Protein AF-Q9SC36-F1 (afdb_monomer)

InterPro domains:
  IPR000169 Cysteine peptidase, cysteine active site [PS00139] (124-135)
  IPR000668 Peptidase C1A, papain C-terminal [PF00112] (102-199)
  IPR000668 Peptidase C1A, papain C-terminal [SM00645] (102-206)
  IPR012599 Peptidase C1A, propeptide [PF08127] (42-84)
  IPR013128 Peptidase C1A [PTHR12411] (61-196)
  IPR038765 Papain-like cysteine peptidase superfamily [SSF54001] (39-203)

Mean predicted aligned error: 11.88 Å

Structure (mmCIF, N/CA/C/O backbone):
data_AF-Q9SC36-F1
#
_entry.id   AF-Q9SC36-F1
#
loop_
_atom_site.group_PDB
_atom_site.id
_atom_site.type_symbol
_atom_site.label_atom_id
_atom_site.label_alt_id
_atom_site.label_comp_id
_atom_site.label_asym_id
_atom_site.label_entity_id
_atom_site.label_seq_id
_atom_site.pdbx_PDB_ins_code
_atom_site.Cartn_x
_atom_site.Cartn_y
_atom_site.Cartn_z
_atom_site.occupancy
_atom_site.B_iso_or_equiv
_atom_site.auth_seq_id
_atom_site.auth_comp_id
_atom_site.auth_asym_id
_atom_site.auth_atom_id
_atom_site.pdbx_PDB_model_num
ATOM 1 N N . PHE A 1 1 ? -23.148 20.214 24.545 1.00 44.47 1 PHE A N 1
ATOM 2 C CA . PHE A 1 1 ? -22.791 21.607 24.899 1.00 44.47 1 PHE A CA 1
ATOM 3 C C . PHE A 1 1 ? -23.332 22.018 26.271 1.00 44.47 1 PHE A C 1
ATOM 5 O O . PHE A 1 1 ? -22.534 22.357 27.129 1.00 44.47 1 PHE A O 1
ATOM 12 N N . PHE A 1 2 ? -24.640 21.903 26.542 1.00 26.11 2 PHE A N 1
ATOM 13 C CA . PHE A 1 2 ? -25.226 22.288 27.843 1.00 26.11 2 PHE A CA 1
ATOM 14 C C . PHE A 1 2 ? -24.792 21.425 29.045 1.00 26.11 2 PHE A C 1
ATOM 16 O O . PHE A 1 2 ? -24.585 21.953 30.131 1.00 26.11 2 PHE A O 1
ATOM 23 N N . VAL A 1 3 ? -24.569 20.121 28.852 1.00 33.81 3 VAL A N 1
ATOM 24 C CA . VAL A 1 3 ? -24.116 19.213 29.930 1.00 33.81 3 VAL A CA 1
ATOM 25 C C . VAL A 1 3 ? -22.672 19.517 30.369 1.00 33.81 3 VAL A C 1
ATOM 27 O O . VAL A 1 3 ? -22.331 19.372 31.536 1.00 33.81 3 VAL A O 1
ATOM 30 N N . PHE A 1 4 ? -21.843 20.033 29.456 1.00 33.91 4 PHE A N 1
ATOM 31 C CA . PHE A 1 4 ? -20.437 20.377 29.703 1.00 33.91 4 PHE A CA 1
ATOM 32 C C . PHE A 1 4 ? -20.283 21.634 30.582 1.00 33.91 4 PHE A C 1
ATOM 34 O O . PHE A 1 4 ? -19.339 21.745 31.358 1.00 33.91 4 PHE A O 1
ATOM 41 N N . LEU A 1 5 ? -21.248 22.558 30.511 1.00 37.59 5 LEU A N 1
ATOM 42 C CA . LEU A 1 5 ? -21.288 23.770 31.338 1.00 37.59 5 LEU A CA 1
ATOM 43 C C . LEU A 1 5 ? -21.660 23.483 32.802 1.00 37.59 5 LEU A C 1
ATOM 45 O O . LEU A 1 5 ? -21.175 24.173 33.696 1.00 37.59 5 LEU A O 1
ATOM 49 N N . PHE A 1 6 ? -22.469 22.450 33.064 1.00 32.28 6 PHE A N 1
ATOM 50 C CA . PHE A 1 6 ? -22.949 22.136 34.416 1.00 32.28 6 PHE A CA 1
ATOM 51 C C . PHE A 1 6 ? -21.865 21.479 35.294 1.00 32.28 6 PHE A C 1
ATOM 53 O O . PHE A 1 6 ? -21.760 21.767 36.484 1.00 32.28 6 PHE A O 1
ATOM 60 N N . PHE A 1 7 ? -20.990 20.656 34.702 1.00 33.50 7 PHE A N 1
ATOM 61 C CA . PHE A 1 7 ? -19.853 20.055 35.415 1.00 33.50 7 PHE A CA 1
ATOM 62 C C . PHE A 1 7 ? -18.735 21.064 35.727 1.00 33.50 7 PHE A C 1
ATOM 64 O O . PHE A 1 7 ? -18.080 20.959 36.767 1.00 33.50 7 PHE A O 1
ATOM 71 N N . LEU A 1 8 ? -18.555 22.091 34.886 1.00 36.56 8 LEU A N 1
ATOM 72 C CA . LEU A 1 8 ? -17.627 23.186 35.183 1.00 36.56 8 LEU A CA 1
ATOM 73 C C . LEU A 1 8 ? -18.111 24.069 36.346 1.00 36.56 8 LEU A C 1
ATOM 75 O O . LEU A 1 8 ? -17.281 24.519 37.134 1.00 36.56 8 LEU A O 1
ATOM 79 N N . SER A 1 9 ? -19.424 24.298 36.500 1.00 37.53 9 SER A N 1
ATOM 80 C CA . SER A 1 9 ? -19.925 25.206 37.547 1.00 37.53 9 SER A CA 1
ATOM 81 C C . SER A 1 9 ? -19.818 24.616 38.957 1.00 37.53 9 SER A C 1
ATOM 83 O O . SER A 1 9 ? -19.460 25.332 39.888 1.00 37.53 9 SER A O 1
ATOM 85 N N . LEU A 1 10 ? -20.059 23.310 39.119 1.00 33.84 10 LEU A N 1
ATOM 86 C CA . LEU A 1 10 ? -19.949 22.615 40.412 1.00 33.84 10 LEU A CA 1
ATOM 87 C C . LEU A 1 10 ? -18.499 22.522 40.917 1.00 33.84 10 LEU A C 1
ATOM 89 O O . LEU A 1 10 ? -18.257 22.576 42.121 1.00 33.84 10 LEU A O 1
ATOM 93 N N . SER A 1 11 ? -17.536 22.460 39.996 1.00 41.34 11 SER A N 1
ATOM 94 C CA . SER A 1 11 ? -16.099 22.433 40.304 1.00 41.34 11 SER A CA 1
ATOM 95 C C . SER A 1 11 ? -15.566 23.808 40.735 1.00 41.34 11 SER A C 1
ATOM 97 O O . SER A 1 11 ? -14.658 23.899 41.559 1.00 41.34 11 SER A O 1
ATOM 99 N N . PHE A 1 12 ? -16.153 24.890 40.207 1.00 39.66 12 PHE A N 1
ATOM 100 C CA . PHE A 1 12 ? -15.770 26.269 40.528 1.00 39.66 12 PHE A CA 1
ATOM 101 C C . PHE A 1 12 ? -16.228 26.699 41.929 1.00 39.66 12 PHE A C 1
ATOM 103 O O . PHE A 1 12 ? -15.477 27.364 42.641 1.00 39.66 12 PHE A O 1
ATOM 110 N N . SER A 1 13 ? -17.422 26.281 42.367 1.00 38.78 13 SER A N 1
ATOM 111 C CA . SER A 1 13 ? -17.965 26.687 43.674 1.00 38.78 13 SER A CA 1
ATOM 112 C C . SER A 1 13 ? -17.170 26.155 44.871 1.00 38.78 13 SER A C 1
ATOM 114 O O . SER A 1 13 ? -17.178 26.787 45.924 1.00 38.78 13 SER A O 1
ATOM 116 N N . PHE A 1 14 ? -16.458 25.035 44.721 1.00 38.75 14 PHE A N 1
ATOM 117 C CA . PHE A 1 14 ? -15.670 24.449 45.810 1.00 38.75 14 PHE A CA 1
ATOM 118 C C . PHE A 1 14 ? -14.292 25.107 45.991 1.00 38.75 14 PHE A C 1
ATOM 120 O O . PHE A 1 14 ? -13.743 25.090 47.090 1.00 38.75 14 PHE A O 1
ATOM 127 N N . PHE A 1 15 ? -13.738 25.720 44.940 1.00 38.28 15 PHE A N 1
ATOM 128 C CA . PHE A 1 15 ? -12.378 26.276 44.960 1.00 38.28 15 PHE A CA 1
ATOM 129 C C . PHE A 1 15 ? -12.312 27.787 45.220 1.00 38.28 15 PHE A C 1
ATOM 131 O O . PHE A 1 15 ? -11.257 28.298 45.592 1.00 38.28 15 PHE A O 1
ATOM 138 N N . SER A 1 16 ? -13.424 28.517 45.087 1.00 41.06 16 SER A N 1
ATOM 139 C CA . SER A 1 16 ? -13.456 29.969 45.328 1.00 41.06 16 SER A CA 1
ATOM 140 C C . SER A 1 16 ? -13.480 30.378 46.808 1.00 41.06 16 SER A C 1
ATOM 142 O O . SER A 1 16 ? -13.426 31.569 47.093 1.00 41.06 16 SER A O 1
ATOM 144 N N . PHE A 1 17 ? -13.540 29.436 47.757 1.00 39.47 17 PHE A N 1
ATOM 145 C CA . PHE A 1 17 ? -13.705 29.768 49.179 1.00 39.47 17 PHE A CA 1
ATOM 146 C C . PHE A 1 17 ? -12.404 30.042 49.956 1.00 39.47 17 PHE A C 1
ATOM 148 O O . PHE A 1 17 ? -12.485 30.417 51.122 1.00 39.47 17 PHE A O 1
ATOM 155 N N . PHE A 1 18 ? -11.216 29.892 49.351 1.00 45.09 18 PHE A N 1
ATOM 156 C CA . PHE A 1 18 ? -9.957 29.912 50.118 1.00 45.09 18 PHE A CA 1
ATOM 157 C C . PHE A 1 18 ? -8.821 30.821 49.623 1.00 45.09 18 PHE A C 1
ATOM 159 O O . PHE A 1 18 ? -7.749 30.774 50.223 1.00 45.09 18 PHE A O 1
ATOM 166 N N . LEU A 1 19 ? -8.990 31.679 48.606 1.00 40.94 19 LEU A N 1
ATOM 167 C CA . LEU A 1 19 ? -7.876 32.528 48.141 1.00 40.94 19 LEU A CA 1
ATOM 168 C C . LEU A 1 19 ? -8.274 33.975 47.777 1.00 40.94 19 LEU A C 1
ATOM 170 O O . LEU A 1 19 ? -9.376 34.202 47.281 1.00 40.94 19 LEU A O 1
ATOM 174 N N . PRO A 1 20 ? -7.378 34.959 48.021 1.00 41.81 20 PRO A N 1
ATOM 175 C CA . PRO A 1 20 ? -7.639 36.386 47.827 1.00 41.81 20 PRO A CA 1
ATOM 176 C C . PRO A 1 20 ? -7.743 36.799 46.339 1.00 41.81 20 PRO A C 1
ATOM 178 O O . PRO A 1 20 ? -7.225 36.102 45.464 1.00 41.81 20 PRO A O 1
ATOM 181 N N . PRO A 1 21 ? -8.362 37.960 46.028 1.00 46.56 21 PRO A N 1
ATOM 182 C CA . PRO A 1 21 ? -8.933 38.265 44.705 1.00 46.56 21 PRO A CA 1
ATOM 183 C C . PRO A 1 21 ? -7.934 38.620 43.589 1.00 46.56 21 PRO A C 1
ATOM 185 O O . PRO A 1 21 ? -8.354 38.930 42.477 1.00 46.56 21 PRO A O 1
ATOM 188 N N . SER A 1 22 ? -6.626 38.632 43.854 1.00 43.91 22 SER A N 1
ATOM 189 C CA . SER A 1 22 ? -5.613 39.152 42.920 1.00 43.91 22 SER A CA 1
ATOM 190 C C . SER A 1 22 ? -4.768 38.082 42.216 1.00 43.91 22 SER A C 1
ATOM 192 O O . SER A 1 22 ? -3.987 38.420 41.330 1.00 43.91 22 SER A O 1
ATOM 194 N N . SER A 1 23 ? -4.931 36.797 42.552 1.00 45.78 23 SER A N 1
ATOM 195 C CA . SER A 1 23 ? -4.144 35.680 41.990 1.00 45.78 23 SER A CA 1
ATOM 196 C C . SER A 1 23 ? -4.968 34.655 41.198 1.00 45.78 23 SER A C 1
ATOM 198 O O . SER A 1 23 ? -4.413 33.741 40.591 1.00 45.78 23 SER A O 1
ATOM 200 N N . SER A 1 24 ? -6.294 34.804 41.152 1.00 49.25 24 SER A N 1
ATOM 201 C CA . SER A 1 24 ? -7.208 33.804 40.579 1.00 49.25 24 SER A CA 1
ATOM 202 C C . SER A 1 24 ? -7.242 33.810 39.042 1.00 49.25 24 SER A C 1
ATOM 204 O O . SER A 1 24 ? -7.479 32.774 38.421 1.00 49.25 24 SER A O 1
ATOM 206 N N . PHE A 1 25 ? -6.983 34.960 38.410 1.00 47.72 25 PHE A N 1
ATOM 207 C CA . PHE A 1 25 ? -7.116 35.124 36.955 1.00 47.72 25 PHE A CA 1
ATOM 208 C C . PHE A 1 25 ? -5.925 34.548 36.170 1.00 47.72 25 PHE A C 1
ATOM 210 O O . PHE A 1 25 ? -6.106 33.944 35.115 1.00 47.72 25 PHE A O 1
ATOM 217 N N . THR A 1 26 ? -4.707 34.672 36.703 1.00 50.84 26 THR A N 1
ATOM 218 C CA . THR A 1 26 ? -3.488 34.122 36.086 1.00 50.84 26 THR A CA 1
ATOM 219 C C . THR A 1 26 ? -3.385 32.610 36.271 1.00 50.84 26 THR A C 1
ATOM 221 O O . THR A 1 26 ? -2.959 31.909 35.356 1.00 50.84 26 THR A O 1
ATOM 224 N N . PHE A 1 27 ? -3.846 32.082 37.409 1.00 49.06 27 PHE A N 1
ATOM 225 C CA . PHE A 1 27 ? -3.807 30.646 37.694 1.00 49.06 27 PHE A CA 1
ATOM 226 C C . PHE A 1 27 ? -4.823 29.849 36.860 1.00 49.06 27 PHE A C 1
ATOM 228 O O . PHE A 1 27 ? -4.510 28.765 36.370 1.00 49.06 27 PHE A O 1
ATOM 235 N N . SER A 1 28 ? -6.020 30.407 36.634 1.00 51.75 28 SER A N 1
ATOM 236 C CA . SER A 1 28 ? -7.063 29.762 35.825 1.00 51.75 28 SER A CA 1
ATOM 237 C C . SER A 1 28 ? -6.684 29.687 34.339 1.00 51.75 28 SER A C 1
ATOM 239 O O . SER A 1 28 ? -6.867 28.646 33.709 1.00 51.75 28 SER A O 1
ATOM 241 N N . LEU A 1 29 ? -6.058 30.738 33.792 1.00 49.75 29 LEU A N 1
ATOM 242 C CA . LEU A 1 29 ? -5.568 30.735 32.411 1.00 49.75 29 LEU A CA 1
ATOM 243 C C . LEU A 1 29 ? -4.383 29.768 32.224 1.00 49.75 29 LEU A C 1
ATOM 245 O O . LEU A 1 29 ? -4.318 29.075 31.213 1.00 49.75 29 LEU A O 1
ATOM 249 N N . PHE A 1 30 ? -3.493 29.657 33.217 1.00 51.12 30 PHE A N 1
ATOM 250 C CA . PHE A 1 30 ? -2.365 28.718 33.197 1.00 51.12 30 PHE A CA 1
ATOM 251 C C . PHE A 1 30 ? -2.829 27.250 33.249 1.00 51.12 30 PHE A C 1
ATOM 253 O O . PHE A 1 30 ? -2.317 26.419 32.502 1.00 51.12 30 PHE A O 1
ATOM 260 N N . PHE A 1 31 ? -3.859 26.930 34.043 1.00 48.00 31 PHE A N 1
ATOM 261 C CA . PHE A 1 31 ? -4.447 25.583 34.095 1.00 48.00 31 PHE A CA 1
ATOM 262 C C . PHE A 1 31 ? -5.224 25.211 32.819 1.00 48.00 31 PHE A C 1
ATOM 264 O O . PHE A 1 31 ? -5.145 24.072 32.360 1.00 48.00 31 PHE A O 1
ATOM 271 N N . LEU A 1 32 ? -5.927 26.167 32.201 1.00 47.59 32 LEU A N 1
ATOM 272 C CA . LEU A 1 32 ? -6.602 25.962 30.910 1.00 47.59 32 LEU A CA 1
ATOM 273 C C . LEU A 1 32 ? -5.601 25.801 29.747 1.00 47.59 32 LEU A C 1
ATOM 275 O O .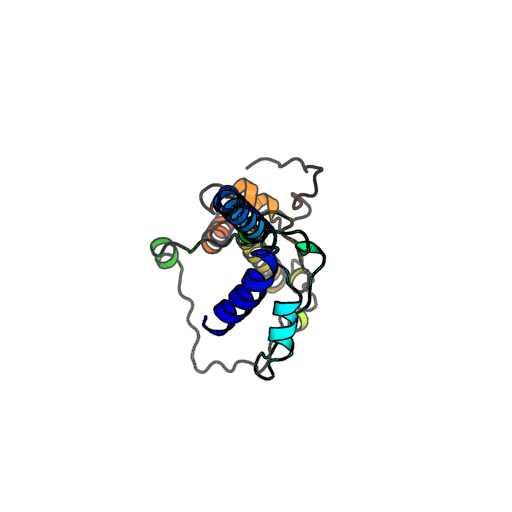 LEU A 1 32 ? -5.835 25.008 28.830 1.00 47.59 32 LEU A O 1
ATOM 279 N N . LEU A 1 33 ? -4.456 26.489 29.802 1.00 47.78 33 LEU A N 1
ATOM 280 C CA . LEU A 1 33 ? -3.349 26.332 28.847 1.00 47.78 33 LEU A CA 1
ATOM 281 C C . LEU A 1 33 ? -2.594 25.002 29.030 1.00 47.78 33 LEU A C 1
ATOM 283 O O . LEU A 1 33 ? -2.207 24.377 28.046 1.00 47.78 33 LEU A O 1
ATOM 287 N N . LEU A 1 34 ? -2.440 24.513 30.265 1.00 45.59 34 LEU A N 1
ATOM 288 C CA . LEU A 1 34 ? -1.857 23.193 30.545 1.00 45.59 34 LEU A CA 1
ATOM 289 C C . LEU A 1 34 ? -2.789 22.042 30.140 1.00 45.59 34 LEU A C 1
ATOM 291 O O . LEU A 1 34 ? -2.329 21.040 29.597 1.00 45.59 34 LEU A O 1
ATOM 295 N N . SER A 1 35 ? -4.101 22.198 30.335 1.00 49.47 35 SER A N 1
ATOM 296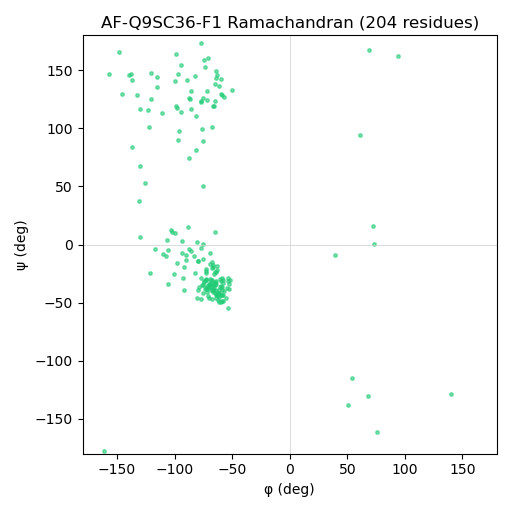 C CA . SER A 1 35 ? -5.087 21.168 29.983 1.00 49.47 35 SER A CA 1
ATOM 297 C C . SER A 1 35 ? -5.317 21.018 28.474 1.00 49.47 35 SER A C 1
ATOM 299 O O . SER A 1 35 ? -5.804 19.975 28.041 1.00 49.47 35 SER A O 1
ATOM 301 N N . SER A 1 36 ? -4.990 22.029 27.666 1.00 49.19 36 SER A N 1
ATOM 302 C CA . SER A 1 36 ? -5.161 21.998 26.204 1.00 49.19 36 SER A CA 1
ATOM 303 C C . SER A 1 36 ? -3.942 21.452 25.447 1.00 49.19 36 SER A C 1
ATOM 305 O O . SER A 1 36 ? -4.043 21.174 24.253 1.00 49.19 36 SER A O 1
ATOM 307 N N . CYS A 1 37 ? -2.809 21.236 26.126 1.00 50.34 37 CYS A N 1
ATOM 308 C CA . CYS A 1 37 ? -1.553 20.802 25.504 1.00 50.34 37 CYS A CA 1
ATOM 309 C C . CYS A 1 37 ? -1.378 19.266 25.438 1.00 50.34 37 CYS A C 1
ATOM 311 O O . CYS A 1 37 ? -0.540 18.764 24.693 1.00 50.34 37 CYS A O 1
ATOM 313 N N . LEU A 1 38 ? -2.192 18.493 26.166 1.00 54.28 38 LEU A N 1
ATOM 314 C CA . LEU A 1 38 ? -2.067 17.031 26.270 1.00 54.28 38 LEU A CA 1
ATOM 315 C C . LEU A 1 38 ? -3.371 16.313 25.903 1.00 54.28 38 LEU A C 1
ATOM 317 O O . LEU A 1 38 ? -3.883 15.487 26.659 1.00 54.28 38 LEU A O 1
ATOM 321 N N . LEU A 1 39 ? -3.926 16.615 24.726 1.00 60.97 39 LEU A N 1
ATOM 322 C CA . LEU A 1 39 ? -4.996 15.785 24.173 1.00 60.97 39 LEU A CA 1
ATOM 323 C C . LEU A 1 39 ? -4.380 14.486 23.624 1.00 60.97 39 LEU A C 1
ATOM 325 O O . LEU A 1 39 ? -3.950 14.406 22.467 1.00 60.97 39 LEU A O 1
ATOM 329 N N . PHE A 1 40 ? -4.274 13.482 24.493 1.00 67.56 40 PHE A N 1
ATOM 330 C CA . PHE A 1 40 ? -3.927 12.121 24.095 1.00 67.56 40 PHE A CA 1
ATOM 331 C C . PHE A 1 40 ? -5.000 11.577 23.146 1.00 67.56 40 PHE A C 1
ATOM 333 O O . PHE A 1 40 ? -6.194 11.781 23.365 1.00 67.56 40 PHE A O 1
ATOM 340 N N . LEU A 1 41 ? -4.562 10.921 22.068 1.00 70.25 41 LEU A N 1
ATOM 341 C CA . LEU A 1 41 ? -5.444 10.408 21.016 1.00 70.25 41 LEU A CA 1
ATOM 342 C C . LEU A 1 41 ? -6.394 9.326 21.546 1.00 70.25 41 LEU A C 1
ATOM 344 O O . LEU A 1 41 ? -7.570 9.292 21.192 1.00 70.25 41 LEU A O 1
ATOM 348 N N . LEU A 1 42 ? -5.861 8.418 22.361 1.00 75.38 42 LEU A N 1
ATOM 349 C CA . LEU A 1 42 ? -6.593 7.264 22.852 1.00 75.38 42 LEU A CA 1
ATOM 350 C C . LEU A 1 42 ? -7.196 7.571 24.215 1.00 75.38 42 LEU A C 1
ATOM 352 O O . LEU A 1 42 ? -6.488 7.742 25.204 1.00 75.38 42 LEU A O 1
ATOM 356 N N . GLN A 1 43 ? -8.523 7.614 24.249 1.00 80.50 43 GLN A N 1
ATOM 357 C CA . GLN A 1 43 ? -9.299 7.744 25.471 1.00 80.50 43 GLN A CA 1
ATOM 358 C C . GLN A 1 43 ? -10.215 6.530 25.593 1.00 80.50 43 GLN A C 1
ATOM 360 O O . GLN A 1 43 ? -11.013 6.260 24.694 1.00 80.50 43 GLN A O 1
ATOM 365 N N . GLU A 1 44 ? -10.135 5.824 26.722 1.00 86.31 44 GLU A N 1
ATOM 366 C CA . GLU A 1 44 ? -11.009 4.679 27.033 1.00 86.31 44 GLU A CA 1
ATOM 367 C C . GLU A 1 44 ? -12.496 5.042 26.922 1.00 86.31 44 GLU A C 1
ATOM 369 O O . GLU A 1 44 ? -13.321 4.224 26.520 1.00 86.31 44 GLU A O 1
ATOM 374 N N . SER A 1 45 ? -12.839 6.303 27.207 1.00 90.38 45 SER A N 1
ATOM 375 C CA . SER A 1 45 ? -14.195 6.828 27.050 1.00 90.38 45 SER A CA 1
ATOM 376 C C . SER A 1 45 ? -14.713 6.720 25.615 1.00 90.38 45 SER A C 1
ATOM 378 O O . SER A 1 45 ? -15.872 6.370 25.431 1.00 90.38 45 SER A O 1
ATOM 380 N N . ILE A 1 46 ? -13.864 6.963 24.609 1.00 90.06 46 ILE A N 1
ATOM 381 C CA . ILE A 1 46 ? -14.250 6.885 23.193 1.00 90.06 46 ILE A CA 1
ATOM 382 C C . ILE A 1 46 ? -14.503 5.427 22.802 1.00 90.06 46 ILE A C 1
ATOM 384 O O . ILE A 1 46 ? -15.514 5.119 22.175 1.00 90.06 46 ILE A O 1
ATOM 388 N N . ALA A 1 47 ? -13.609 4.511 23.191 1.00 92.62 47 ALA A N 1
ATOM 389 C CA . ALA A 1 47 ? -13.780 3.091 22.891 1.00 92.62 47 ALA A CA 1
ATOM 390 C C . ALA A 1 47 ? -15.049 2.529 23.549 1.00 92.62 47 ALA A C 1
ATOM 392 O O . ALA A 1 47 ? -15.804 1.789 22.918 1.00 92.62 47 ALA A O 1
ATOM 393 N N . LYS A 1 48 ? -15.313 2.926 24.799 1.00 95.00 48 LYS A N 1
ATOM 394 C CA . LYS A 1 48 ? -16.534 2.570 25.522 1.00 95.00 48 LYS A CA 1
ATOM 395 C C . LYS A 1 48 ? -17.789 3.099 24.822 1.00 95.00 48 LYS A C 1
ATOM 397 O O . LYS A 1 48 ? -18.694 2.312 24.573 1.00 95.00 48 LYS A O 1
ATOM 402 N N . GLU A 1 49 ? -17.818 4.380 24.457 1.00 95.12 49 GLU A N 1
ATOM 403 C CA . GLU A 1 49 ? -18.962 5.002 23.773 1.00 95.12 49 GLU A CA 1
ATOM 404 C C . GLU A 1 49 ? -19.301 4.293 22.454 1.00 95.12 49 GLU A C 1
ATOM 406 O O . GLU A 1 49 ? -20.466 4.000 22.186 1.00 95.12 49 GLU A O 1
ATOM 411 N N . VAL A 1 50 ? -18.287 3.946 21.653 1.00 95.12 50 VAL A N 1
ATOM 412 C CA . VAL A 1 50 ? -18.486 3.164 20.424 1.00 95.12 50 VAL A CA 1
ATOM 413 C C . VAL A 1 50 ? -19.061 1.782 20.736 1.00 95.12 50 VAL A C 1
ATOM 415 O O . VAL A 1 50 ? -20.016 1.355 20.092 1.00 95.12 50 VAL A O 1
ATOM 418 N N . ASN A 1 51 ? -18.491 1.078 21.715 1.00 96.12 51 ASN A N 1
ATOM 419 C CA . ASN A 1 51 ? -18.862 -0.304 22.020 1.00 96.12 51 ASN A CA 1
ATOM 420 C C . ASN A 1 51 ? -20.237 -0.436 22.695 1.00 96.12 51 ASN A C 1
ATOM 422 O O . ASN A 1 51 ? -20.864 -1.489 22.591 1.00 96.12 51 ASN A O 1
ATOM 426 N N . GLU A 1 52 ? -20.712 0.609 23.376 1.00 97.31 52 GLU A N 1
ATOM 427 C CA . GLU A 1 52 ? -22.056 0.670 23.964 1.00 97.31 52 GLU A CA 1
ATOM 428 C C . GLU A 1 52 ? -23.141 1.009 22.929 1.00 97.31 52 GLU A C 1
ATOM 430 O O . GLU A 1 52 ? -24.325 0.802 23.195 1.00 97.31 52 GLU A O 1
ATOM 435 N N . ASN A 1 53 ? -22.766 1.490 21.738 1.00 96.81 53 ASN A N 1
ATOM 436 C CA . ASN A 1 53 ? -23.707 1.804 20.671 1.00 96.81 53 ASN A CA 1
ATOM 437 C C . ASN A 1 53 ? -24.107 0.535 19.880 1.00 96.81 53 ASN A C 1
ATOM 439 O O . ASN A 1 53 ? -23.308 0.026 19.087 1.00 96.81 53 ASN A O 1
ATOM 443 N N . PRO A 1 54 ? -25.365 0.053 19.986 1.00 94.38 54 PRO A N 1
ATOM 444 C CA . PRO A 1 54 ? -25.815 -1.150 19.280 1.00 94.38 54 PRO A CA 1
ATOM 445 C C . PRO A 1 54 ? -25.854 -0.983 17.751 1.00 94.38 54 PRO A C 1
ATOM 447 O O . PRO A 1 54 ? -25.893 -1.974 17.027 1.00 94.38 54 PRO A O 1
ATOM 450 N N . GLY A 1 55 ? -25.839 0.257 17.252 1.00 96.44 55 GLY A N 1
ATOM 451 C CA . GLY A 1 55 ? -25.808 0.586 15.828 1.00 96.44 55 GLY A CA 1
ATOM 452 C C . GLY A 1 55 ? -24.408 0.804 15.252 1.00 96.44 55 GLY A C 1
ATOM 453 O O . GLY A 1 55 ? -24.308 1.157 14.081 1.00 96.44 55 GLY A O 1
ATOM 454 N N . ALA A 1 56 ? -23.331 0.632 16.031 1.00 94.69 56 ALA A N 1
ATOM 455 C CA . ALA A 1 56 ? -21.975 0.921 15.556 1.00 94.69 56 ALA A CA 1
ATOM 456 C C . ALA A 1 56 ? -21.543 0.011 14.394 1.00 94.69 56 ALA A C 1
ATOM 458 O O . ALA A 1 56 ? -20.899 0.477 13.460 1.00 94.69 56 ALA A O 1
ATOM 459 N N . GLY A 1 57 ? -21.893 -1.281 14.432 1.00 95.81 57 GLY A N 1
ATOM 460 C CA . GLY A 1 57 ? -21.500 -2.260 13.406 1.00 95.81 57 GLY A CA 1
ATOM 461 C C . GLY A 1 57 ? -20.021 -2.679 13.440 1.00 95.81 57 GLY A C 1
ATOM 462 O O . GLY A 1 57 ? -19.603 -3.509 12.639 1.00 95.81 57 GLY A O 1
ATOM 463 N N . TRP A 1 58 ? -19.232 -2.148 14.376 1.00 95.75 58 TRP A N 1
ATOM 464 C CA . TRP A 1 58 ? -17.834 -2.501 14.639 1.00 95.75 58 TRP A CA 1
ATOM 465 C C . TRP A 1 58 ? -17.529 -2.333 16.134 1.00 95.75 58 TRP A C 1
ATOM 467 O O . TRP A 1 58 ? -18.317 -1.737 16.868 1.00 95.75 58 TRP A O 1
ATOM 477 N N . LYS A 1 59 ? -16.396 -2.881 16.593 1.00 95.50 59 LYS A N 1
ATOM 478 C CA . LYS A 1 59 ? -15.916 -2.732 17.976 1.00 95.50 59 LYS A CA 1
ATOM 479 C C . LYS A 1 59 ? -14.599 -1.969 18.004 1.00 95.50 59 LYS A C 1
ATOM 481 O O . LYS A 1 59 ? -13.700 -2.263 17.219 1.00 95.50 59 LYS A O 1
ATOM 486 N N . ALA A 1 60 ? -14.483 -1.024 18.927 1.00 93.69 60 ALA A N 1
ATOM 487 C CA . ALA A 1 60 ? -13.256 -0.288 19.189 1.00 93.69 60 ALA A CA 1
ATOM 488 C C . ALA A 1 60 ? -12.399 -1.017 20.233 1.00 93.69 60 ALA A C 1
ATOM 490 O O . ALA A 1 60 ? -12.916 -1.533 21.226 1.00 93.69 60 ALA A O 1
ATOM 491 N N . ALA A 1 61 ? -11.083 -1.003 20.038 1.00 91.88 61 ALA A N 1
ATOM 492 C CA . ALA A 1 61 ? -10.107 -1.461 21.019 1.00 91.88 61 ALA A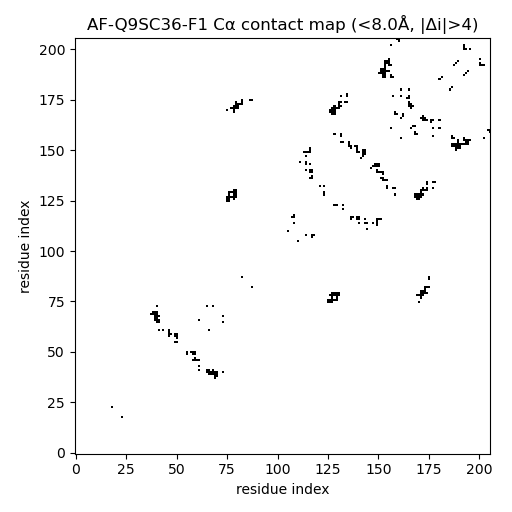 CA 1
ATOM 493 C C . ALA A 1 61 ? -8.923 -0.491 21.068 1.00 91.88 61 ALA A C 1
ATOM 495 O O . ALA A 1 61 ? -8.544 0.098 20.053 1.00 91.88 61 ALA A O 1
ATOM 496 N N . ILE A 1 62 ? -8.333 -0.338 22.252 1.00 89.25 62 ILE A N 1
ATOM 497 C CA . ILE A 1 62 ? -7.114 0.446 22.432 1.00 89.25 62 ILE A CA 1
ATOM 498 C C . ILE A 1 62 ? -5.919 -0.350 21.913 1.00 89.25 62 ILE A C 1
ATOM 500 O O . ILE A 1 62 ? -5.677 -1.476 22.341 1.00 89.25 62 ILE A O 1
ATOM 504 N N . ASN A 1 63 ? -5.150 0.256 21.007 1.00 88.88 63 ASN A N 1
ATOM 505 C CA . ASN A 1 63 ? -3.889 -0.304 20.537 1.00 88.88 63 ASN A CA 1
ATOM 506 C C . ASN A 1 63 ? -2.714 0.344 21.301 1.00 88.88 63 ASN A C 1
ATOM 508 O O . ASN A 1 63 ? -2.506 1.554 21.146 1.00 88.88 63 ASN A O 1
ATOM 512 N N . PRO A 1 64 ? -1.919 -0.435 22.069 1.00 88.94 64 PRO A N 1
ATOM 513 C CA . PRO A 1 64 ? -0.793 0.071 22.858 1.00 88.94 64 PRO A CA 1
ATOM 514 C C . PRO A 1 64 ? 0.222 0.904 22.068 1.00 88.94 64 PRO A C 1
ATOM 516 O O . PRO A 1 64 ? 0.828 1.823 22.619 1.00 88.94 64 PRO A O 1
ATOM 519 N N . ARG A 1 65 ? 0.373 0.637 20.761 1.00 85.12 65 ARG A N 1
ATOM 520 C CA . ARG A 1 65 ? 1.260 1.391 19.862 1.00 85.12 65 ARG A CA 1
ATOM 521 C C . ARG A 1 65 ? 1.011 2.900 19.918 1.00 85.12 65 ARG A C 1
ATOM 523 O O . ARG A 1 65 ? 1.945 3.683 19.779 1.00 85.12 65 ARG A O 1
ATOM 530 N N . PHE A 1 66 ? -0.240 3.314 20.118 1.00 86.56 66 PHE A N 1
ATOM 531 C CA . PHE A 1 66 ? -0.630 4.722 20.069 1.00 86.56 66 PHE A CA 1
ATOM 532 C C . PHE A 1 66 ? -0.919 5.326 21.449 1.00 86.56 66 PHE A C 1
ATOM 534 O O . PHE A 1 66 ? -1.319 6.487 21.513 1.00 86.56 66 PHE A O 1
ATOM 541 N N . SER A 1 67 ? -0.730 4.589 22.554 1.00 83.31 67 SER A N 1
ATOM 542 C CA . SER A 1 67 ? -1.164 5.022 23.898 1.00 83.31 67 SER A CA 1
ATOM 543 C C . SER A 1 67 ? -0.569 6.361 24.335 1.00 83.31 67 SER A C 1
ATOM 545 O O . SER A 1 67 ? -1.247 7.152 24.981 1.00 83.31 67 SER A O 1
ATOM 547 N N . ASN A 1 68 ? 0.664 6.652 23.915 1.00 82.38 68 ASN A N 1
ATOM 548 C CA . ASN A 1 68 ? 1.368 7.896 24.240 1.00 82.38 68 ASN A CA 1
ATOM 549 C C . ASN A 1 68 ? 1.391 8.897 23.074 1.00 82.38 68 ASN A C 1
ATOM 551 O O . ASN A 1 68 ? 2.158 9.857 23.097 1.00 82.38 68 ASN A O 1
ATOM 555 N N . SER A 1 69 ? 0.589 8.662 22.031 1.00 83.56 69 SER A N 1
ATOM 556 C CA . SER A 1 69 ? 0.542 9.534 20.859 1.00 83.56 69 SER A CA 1
ATOM 557 C C . SER A 1 69 ? -0.428 10.693 21.069 1.00 83.56 69 SER A C 1
ATOM 559 O O . SER A 1 69 ? -1.588 10.515 21.449 1.00 83.56 69 SER A O 1
ATOM 561 N N . THR A 1 70 ? 0.026 11.900 20.752 1.00 88.94 70 THR A N 1
ATOM 562 C CA . THR A 1 70 ? -0.850 13.064 20.609 1.00 88.94 70 THR A CA 1
ATOM 563 C C . THR A 1 70 ? -1.631 12.982 19.300 1.00 88.94 70 THR A C 1
ATOM 565 O O . THR A 1 70 ? -1.203 12.346 18.331 1.00 88.94 70 THR A O 1
ATOM 568 N N . VAL A 1 71 ? -2.749 13.707 19.221 1.00 87.62 71 VAL A N 1
ATOM 569 C CA . VAL A 1 71 ? -3.494 13.871 17.959 1.00 87.62 71 VAL A CA 1
ATOM 570 C C . VAL A 1 71 ? -2.584 14.373 16.827 1.00 87.62 71 VAL A C 1
ATOM 572 O O . VAL A 1 71 ? -2.707 13.928 15.689 1.00 87.62 71 VAL A O 1
ATOM 575 N N . GLY A 1 72 ? -1.641 15.272 17.126 1.00 88.00 72 GLY A N 1
ATOM 576 C CA . GLY A 1 72 ? -0.689 15.794 16.142 1.00 88.00 72 GLY A CA 1
ATOM 577 C C . GLY A 1 72 ? 0.297 14.741 15.629 1.00 88.00 72 GLY A C 1
ATOM 578 O O . GLY A 1 72 ? 0.566 14.695 14.432 1.00 88.00 72 GLY A O 1
ATOM 579 N N . GLN A 1 73 ? 0.806 13.870 16.508 1.00 87.56 73 GLN A N 1
ATOM 580 C CA . GLN A 1 73 ? 1.657 12.740 16.112 1.00 87.56 73 GLN A CA 1
ATOM 581 C C . GLN A 1 73 ? 0.895 11.754 15.226 1.00 87.56 73 GLN A C 1
ATOM 583 O O . GLN A 1 73 ? 1.415 11.339 14.196 1.00 87.56 73 GLN A O 1
ATOM 588 N N . PHE A 1 74 ? -0.356 11.449 15.576 1.00 88.69 74 PHE A N 1
ATOM 589 C CA . PHE A 1 74 ? -1.196 10.558 14.781 1.00 88.69 74 PHE A CA 1
ATOM 590 C C . PHE A 1 74 ? -1.523 11.137 13.402 1.00 88.69 74 PHE A C 1
ATOM 592 O O . PHE A 1 74 ? -1.438 10.435 12.400 1.00 88.69 74 PHE A O 1
ATOM 599 N N . LYS A 1 75 ? -1.825 12.441 13.319 1.00 91.38 75 LYS A N 1
ATOM 600 C CA . LYS A 1 75 ? -2.086 13.121 12.039 1.00 91.38 75 LYS A CA 1
ATOM 601 C C . LYS A 1 75 ? -0.922 13.012 11.054 1.00 91.38 75 LYS A C 1
ATOM 603 O O . LYS A 1 75 ? -1.179 12.961 9.858 1.00 91.38 75 LYS A O 1
ATOM 608 N N . ARG A 1 76 ? 0.329 12.928 11.523 1.00 90.00 76 ARG A N 1
ATOM 609 C CA . ARG A 1 76 ? 1.490 12.721 10.638 1.00 90.00 76 ARG A CA 1
ATOM 610 C C . ARG A 1 76 ? 1.518 11.343 9.974 1.00 90.00 76 ARG A C 1
ATOM 612 O O . ARG A 1 76 ? 2.162 11.193 8.948 1.00 90.00 76 ARG A O 1
ATOM 619 N N . LEU A 1 77 ? 0.803 10.358 10.515 1.00 92.12 77 LEU A N 1
ATOM 620 C CA . LEU A 1 77 ? 0.670 9.034 9.898 1.00 92.12 77 LEU A CA 1
ATOM 621 C C . LEU A 1 77 ? -0.374 9.019 8.767 1.00 92.12 77 LEU A C 1
ATOM 623 O O . LEU A 1 77 ? -0.398 8.087 7.964 1.00 92.12 77 LEU A O 1
ATOM 627 N N . LEU A 1 78 ? -1.218 10.056 8.674 1.00 95.19 78 LEU A N 1
ATOM 628 C CA . LEU A 1 78 ? -2.280 10.199 7.674 1.00 95.19 78 LEU A CA 1
ATOM 629 C C . LEU A 1 78 ? -1.737 10.866 6.403 1.00 95.19 78 LEU A C 1
ATOM 631 O O . LEU A 1 78 ? -1.971 12.043 6.139 1.00 95.19 78 LEU A O 1
ATOM 635 N N . GLY A 1 79 ? -0.980 10.098 5.625 1.00 96.12 79 GLY A N 1
ATOM 636 C CA . GLY A 1 79 ? -0.180 10.609 4.513 1.00 96.12 79 GLY A CA 1
ATOM 637 C C . GLY A 1 79 ? -0.873 10.756 3.157 1.00 96.12 79 GLY A C 1
ATOM 638 O O . GLY A 1 79 ? -0.251 11.234 2.213 1.00 96.12 79 GLY A O 1
ATOM 639 N N . VAL A 1 80 ? -2.124 10.328 2.984 1.00 96.75 80 VAL A N 1
ATOM 640 C CA . VAL A 1 80 ? -2.779 10.456 1.670 1.00 96.75 80 VAL A CA 1
ATOM 641 C C . VAL A 1 80 ? -3.110 11.919 1.388 1.00 96.75 80 VAL A C 1
ATOM 643 O O . VAL A 1 80 ? -3.844 12.561 2.138 1.00 96.75 80 VAL A O 1
ATOM 646 N N . LYS A 1 81 ? -2.616 12.430 0.259 1.00 95.12 81 LYS A N 1
ATOM 647 C CA . LYS A 1 81 ? -2.981 13.744 -0.275 1.00 95.12 81 LYS A CA 1
ATOM 648 C C . LYS A 1 81 ? -4.070 13.606 -1.336 1.00 95.12 81 LYS A C 1
ATOM 650 O O . LYS A 1 81 ? -4.118 12.632 -2.088 1.00 95.12 81 LYS A O 1
ATOM 655 N N . GLN A 1 82 ? -4.950 14.602 -1.411 1.00 92.88 82 GLN A N 1
ATOM 656 C CA . GLN A 1 82 ? -6.026 14.620 -2.399 1.00 92.88 82 GLN A CA 1
ATOM 657 C C . GLN A 1 82 ? -5.453 14.769 -3.809 1.00 92.88 82 GLN A C 1
ATOM 659 O O . GLN A 1 82 ? -4.838 15.782 -4.128 1.00 92.88 82 GLN A O 1
ATOM 664 N N . THR A 1 83 ? -5.702 13.786 -4.669 1.00 89.00 83 THR A N 1
ATOM 665 C CA . THR A 1 83 ? -5.260 13.830 -6.061 1.00 89.00 83 THR A CA 1
ATOM 666 C C . THR A 1 83 ? -5.828 15.050 -6.807 1.00 89.00 83 THR A C 1
ATOM 668 O O . THR A 1 83 ? -7.050 15.241 -6.821 1.00 89.00 83 THR A O 1
ATOM 671 N N . PRO A 1 84 ? -4.980 15.852 -7.478 1.00 86.88 84 PRO A N 1
ATOM 672 C CA . PRO A 1 84 ? -5.427 16.949 -8.332 1.00 86.88 84 PRO A CA 1
ATOM 673 C C . PRO A 1 84 ? -6.337 16.481 -9.484 1.00 86.88 84 PRO A C 1
ATOM 675 O O . PRO A 1 84 ? -6.118 15.436 -10.092 1.00 86.88 84 PRO A O 1
ATOM 678 N N . ARG A 1 85 ? -7.366 17.266 -9.836 1.00 87.38 85 ARG A N 1
ATOM 679 C CA . ARG A 1 85 ? -8.353 16.878 -10.872 1.00 87.38 85 ARG A CA 1
ATOM 680 C C . ARG A 1 85 ? -7.740 16.644 -12.260 1.00 87.38 85 ARG A C 1
ATOM 682 O O . ARG A 1 85 ? -8.178 15.745 -12.968 1.00 87.38 85 ARG A O 1
ATOM 689 N N . ASN A 1 86 ? -6.736 17.432 -12.633 1.00 85.88 86 ASN A N 1
ATOM 690 C CA . ASN A 1 86 ? -5.998 17.294 -13.893 1.00 85.88 86 ASN A CA 1
ATOM 691 C C . ASN A 1 86 ? -5.217 15.970 -13.978 1.00 85.88 86 ASN A C 1
ATOM 693 O O . ASN A 1 86 ? -5.088 15.399 -15.059 1.00 85.88 86 ASN A O 1
ATOM 697 N N . GLU A 1 87 ? -4.738 15.450 -12.845 1.00 84.12 87 GLU A N 1
ATOM 698 C CA . GLU A 1 87 ? -4.069 14.146 -12.802 1.00 84.12 87 GLU A CA 1
ATOM 699 C C . GLU A 1 87 ? -5.050 13.017 -13.138 1.00 84.12 87 GLU A C 1
ATOM 701 O O . GLU A 1 87 ? -4.711 12.109 -13.899 1.00 84.12 87 GLU A O 1
ATOM 706 N N . LEU A 1 88 ? -6.291 13.114 -12.645 1.00 84.56 88 LEU A N 1
ATOM 707 C CA . LEU A 1 88 ? -7.343 12.118 -12.872 1.00 84.56 88 LEU A CA 1
ATOM 708 C C . LEU A 1 88 ? -7.851 12.097 -14.315 1.00 84.56 88 LEU A C 1
ATOM 710 O O . LEU A 1 88 ? -8.151 11.023 -14.825 1.00 84.56 88 LEU A O 1
ATOM 714 N N . SER A 1 89 ? -7.921 13.245 -14.999 1.00 85.06 89 SER A N 1
ATOM 715 C CA . SER A 1 89 ? -8.426 13.302 -16.383 1.00 85.06 89 SER A CA 1
ATOM 716 C C . SER A 1 89 ? -7.577 12.522 -17.389 1.00 85.06 89 SER A C 1
ATOM 718 O O . SER A 1 89 ? -8.070 12.159 -18.451 1.00 85.06 89 SER A O 1
ATOM 720 N N . SER A 1 90 ? -6.309 12.265 -17.060 1.00 84.00 90 SER A N 1
ATOM 721 C CA . SER A 1 90 ? -5.401 11.470 -17.897 1.00 84.00 90 SER A CA 1
ATOM 722 C C . SER A 1 90 ? -5.548 9.955 -17.712 1.00 84.00 90 SER A C 1
ATOM 724 O O . SER A 1 90 ? -4.958 9.193 -18.473 1.00 84.00 90 SER A O 1
ATOM 726 N N . ILE A 1 91 ? -6.304 9.505 -16.704 1.00 87.31 91 ILE A N 1
ATOM 727 C CA . ILE A 1 91 ? -6.418 8.087 -16.359 1.00 87.31 91 ILE A CA 1
ATOM 728 C C . ILE A 1 91 ? -7.525 7.433 -17.195 1.00 87.31 91 ILE A C 1
ATOM 730 O O . ILE A 1 91 ? -8.669 7.893 -17.148 1.00 87.31 91 ILE A O 1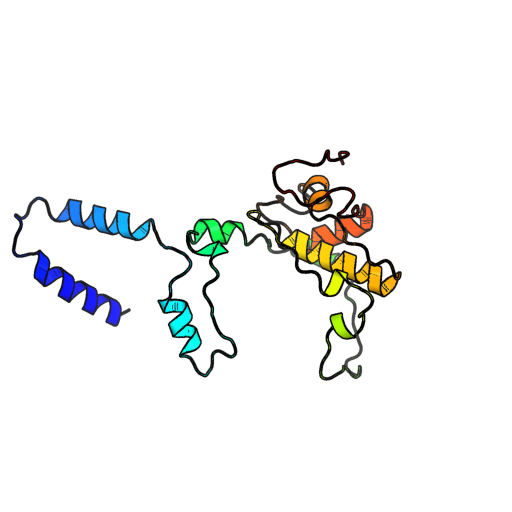
ATOM 734 N N . PRO A 1 92 ? -7.229 6.345 -17.933 1.00 89.56 92 PRO A N 1
ATOM 735 C CA . PRO A 1 92 ? -8.246 5.607 -18.670 1.00 89.56 92 PRO A CA 1
ATOM 736 C C . PRO A 1 92 ? -9.331 5.067 -17.738 1.00 89.56 92 PRO A C 1
ATOM 738 O O . PRO A 1 92 ? -9.046 4.393 -16.747 1.00 89.56 92 PRO A O 1
ATOM 741 N N . VAL A 1 93 ? -10.591 5.329 -18.079 1.00 91.19 93 VAL A N 1
ATOM 742 C CA . VAL A 1 93 ? -11.734 4.781 -17.346 1.00 91.19 93 VAL A CA 1
ATOM 743 C C . VAL A 1 93 ? -12.051 3.394 -17.894 1.00 91.19 93 VAL A C 1
ATOM 745 O O . VAL A 1 93 ? -12.442 3.247 -19.051 1.00 91.19 93 VAL A O 1
ATOM 748 N N . VAL A 1 94 ? -11.917 2.374 -17.049 1.00 91.69 94 VAL A N 1
ATOM 749 C CA . VAL A 1 94 ? -12.370 1.014 -17.360 1.00 91.69 94 VAL A CA 1
ATOM 750 C C . VAL A 1 94 ? -13.836 0.886 -16.953 1.00 91.69 94 VAL A C 1
ATOM 752 O O . VAL A 1 94 ? -14.199 1.189 -15.817 1.00 91.69 94 VAL A O 1
ATOM 755 N N . THR A 1 95 ? -14.690 0.453 -17.883 1.00 93.94 95 THR A N 1
ATOM 756 C CA . THR A 1 95 ? -16.118 0.221 -17.623 1.00 93.94 95 THR A CA 1
ATOM 757 C C . THR A 1 95 ? -16.454 -1.257 -17.776 1.00 93.94 95 THR A C 1
ATOM 759 O O . THR A 1 95 ? -15.906 -1.948 -18.633 1.00 93.94 95 THR A O 1
ATOM 762 N N . HIS A 1 96 ? -17.364 -1.742 -16.934 1.00 92.94 96 HIS A N 1
ATOM 763 C CA . HIS A 1 96 ? -17.855 -3.116 -16.963 1.00 92.94 96 HIS A CA 1
ATOM 764 C C . HIS A 1 96 ? -19.372 -3.123 -17.188 1.00 92.94 96 HIS A C 1
ATOM 766 O O . HIS A 1 96 ? -20.064 -2.200 -16.744 1.00 92.94 96 HIS A O 1
ATOM 772 N N . PRO A 1 97 ? -19.916 -4.141 -17.878 1.00 95.00 97 PRO A N 1
ATOM 773 C CA . PRO A 1 97 ? -21.348 -4.230 -18.111 1.00 95.00 97 PRO A CA 1
ATOM 774 C C . PRO A 1 97 ? -22.095 -4.418 -16.788 1.00 95.00 97 PRO A C 1
ATOM 776 O O . PRO A 1 97 ? -21.705 -5.224 -15.947 1.00 95.00 97 PRO A O 1
ATOM 779 N N . LYS A 1 98 ? -23.229 -3.726 -16.629 1.00 92.06 98 LYS A N 1
ATOM 780 C CA . LYS A 1 98 ? -24.095 -3.868 -15.442 1.00 92.06 98 LYS A CA 1
ATOM 781 C C . LYS A 1 98 ? -24.684 -5.276 -15.284 1.00 92.06 98 LYS A C 1
ATOM 783 O O . LYS A 1 98 ? -25.138 -5.619 -14.203 1.00 92.06 98 LYS A O 1
ATOM 788 N N . SER A 1 99 ? -24.690 -6.069 -16.355 1.00 95.25 99 SER A N 1
ATOM 789 C CA . SER A 1 99 ? -25.142 -7.463 -16.366 1.00 95.25 99 SER A CA 1
ATOM 790 C C . SER A 1 99 ? -24.093 -8.453 -15.851 1.00 95.25 99 SER A C 1
ATOM 792 O O . SER A 1 99 ? -24.330 -9.657 -15.904 1.00 95.25 99 SER A O 1
ATOM 794 N N . LEU A 1 100 ? -22.917 -7.984 -15.418 1.00 94.38 100 LEU A N 1
ATOM 795 C CA . LEU A 1 100 ? -21.888 -8.853 -14.862 1.00 94.38 100 LEU A CA 1
ATOM 796 C C . LEU A 1 100 ? -22.385 -9.464 -13.543 1.00 94.38 100 LEU A C 1
ATOM 798 O O . LEU A 1 100 ? -22.663 -8.749 -12.582 1.00 94.38 100 LEU A O 1
ATOM 802 N N . ASN A 1 101 ? -22.478 -10.792 -13.499 1.00 94.38 101 ASN A N 1
ATOM 803 C CA . ASN A 1 101 ? -22.846 -11.520 -12.289 1.00 94.38 101 ASN A CA 1
ATOM 804 C C . ASN A 1 101 ? -21.646 -11.566 -11.338 1.00 94.38 101 ASN A C 1
ATOM 806 O O . ASN A 1 101 ? -20.740 -12.378 -11.515 1.00 94.38 101 ASN A O 1
ATOM 810 N N . LEU A 1 102 ? -21.637 -10.680 -10.344 1.00 94.38 102 LEU A N 1
ATOM 811 C CA . LEU A 1 102 ? -20.617 -10.664 -9.299 1.00 94.38 102 LEU A CA 1
ATOM 812 C C . LEU A 1 102 ? -20.949 -11.682 -8.198 1.00 94.38 102 LEU A C 1
ATOM 814 O O . LEU A 1 102 ? -22.129 -11.880 -7.883 1.00 94.38 102 LEU A O 1
ATOM 818 N N . PRO A 1 103 ? -19.936 -12.328 -7.594 1.00 95.94 103 PRO A N 1
ATOM 819 C CA . PRO A 1 103 ? -20.169 -13.184 -6.442 1.00 95.94 103 PRO A CA 1
ATOM 820 C C . PRO A 1 103 ? -20.688 -12.347 -5.266 1.00 95.94 103 PRO A C 1
ATOM 822 O O . PRO A 1 103 ? -20.353 -11.171 -5.124 1.00 95.94 103 PRO A O 1
ATOM 825 N N . LYS A 1 104 ? -21.509 -12.962 -4.407 1.00 96.62 104 LYS A N 1
ATOM 826 C CA . LYS A 1 104 ? -22.030 -12.297 -3.199 1.00 96.62 104 LYS A CA 1
ATOM 827 C C . LYS A 1 104 ? -20.922 -11.938 -2.210 1.00 96.62 104 LYS A C 1
ATOM 829 O O . LYS A 1 104 ? -21.044 -10.950 -1.497 1.00 96.62 104 LYS A O 1
ATOM 834 N N . GLU A 1 105 ? -19.870 -12.747 -2.180 1.00 97.62 105 GLU A N 1
ATOM 835 C CA . GLU A 1 105 ? -18.715 -12.598 -1.305 1.00 97.62 105 GLU A CA 1
ATOM 836 C C . GLU A 1 105 ? -17.449 -12.853 -2.119 1.00 97.62 105 GLU A C 1
ATOM 838 O O . GLU A 1 105 ? -17.425 -13.721 -2.995 1.00 97.62 105 GLU A O 1
ATOM 843 N N . PHE A 1 106 ? -16.406 -12.080 -1.841 1.00 97.00 106 PHE A N 1
ATOM 844 C CA . PHE A 1 106 ? -15.115 -12.216 -2.494 1.00 97.00 106 PHE A CA 1
ATOM 845 C C . PHE A 1 106 ? -14.005 -11.894 -1.501 1.00 97.00 106 PHE A C 1
ATOM 847 O O . PHE A 1 106 ? -14.025 -10.840 -0.866 1.00 97.00 106 PHE A O 1
ATOM 854 N N . ASP A 1 107 ? -13.029 -12.789 -1.399 1.00 97.81 107 ASP A N 1
ATOM 855 C CA . ASP A 1 107 ? -11.814 -12.584 -0.624 1.00 97.81 107 ASP A CA 1
ATOM 856 C C . ASP A 1 107 ? -10.617 -12.935 -1.507 1.00 97.81 107 ASP A C 1
ATOM 858 O O . ASP A 1 107 ? -10.453 -14.078 -1.936 1.00 97.81 107 ASP A O 1
ATOM 862 N N . ALA A 1 108 ? -9.777 -11.943 -1.795 1.00 97.44 108 ALA A N 1
ATOM 863 C CA . ALA A 1 108 ? -8.609 -12.123 -2.649 1.00 97.44 108 ALA A CA 1
ATOM 864 C C . ALA A 1 108 ? -7.633 -13.172 -2.081 1.00 97.44 108 ALA A C 1
ATOM 866 O O . ALA A 1 108 ? -7.011 -13.908 -2.843 1.00 97.44 108 ALA A O 1
ATOM 867 N N . ARG A 1 109 ? -7.554 -13.304 -0.750 1.00 97.44 109 ARG A N 1
ATOM 868 C CA . ARG A 1 109 ? -6.657 -14.253 -0.071 1.00 97.44 109 ARG A CA 1
ATOM 869 C C . ARG A 1 109 ? -7.066 -15.704 -0.311 1.00 97.44 109 ARG A C 1
ATOM 871 O O . ARG A 1 109 ? -6.220 -16.589 -0.309 1.00 97.44 109 ARG A O 1
ATOM 878 N N . THR A 1 110 ? -8.362 -15.956 -0.501 1.00 97.69 110 THR A N 1
ATOM 879 C CA . THR A 1 110 ? -8.884 -17.299 -0.797 1.00 97.69 110 THR A CA 1
ATOM 880 C C . THR A 1 110 ? -8.988 -17.553 -2.295 1.00 97.69 110 THR A C 1
ATOM 882 O O . THR A 1 110 ? -8.855 -18.697 -2.722 1.00 97.69 110 THR A O 1
ATOM 885 N N . ALA A 1 111 ? -9.191 -16.504 -3.098 1.00 97.88 111 ALA A N 1
ATOM 886 C CA . ALA A 1 111 ? -9.203 -16.588 -4.555 1.00 97.88 111 ALA A CA 1
ATOM 887 C C . ALA A 1 111 ? -7.807 -16.864 -5.141 1.00 97.88 111 ALA A C 1
ATOM 889 O O . ALA A 1 111 ? -7.696 -17.578 -6.138 1.00 97.88 111 ALA A O 1
ATOM 890 N N . TRP A 1 112 ? -6.754 -16.336 -4.510 1.00 98.19 112 TRP A N 1
ATOM 891 C CA . TRP A 1 112 ? -5.359 -16.534 -4.913 1.00 98.19 112 TRP A CA 1
ATOM 892 C C . TRP A 1 112 ? -4.489 -16.971 -3.724 1.00 98.19 112 TRP A C 1
ATOM 894 O O . TRP A 1 112 ? -3.611 -16.227 -3.290 1.00 98.19 112 TRP A O 1
ATOM 904 N N . PRO A 1 113 ? -4.704 -18.185 -3.184 1.00 97.56 113 PRO A N 1
ATOM 905 C CA . PRO A 1 113 ? -4.020 -18.652 -1.977 1.00 97.56 113 PRO A CA 1
ATOM 906 C C . PRO A 1 113 ? -2.510 -18.854 -2.167 1.00 97.56 113 PRO A C 1
ATOM 908 O O . PRO A 1 113 ? -1.769 -18.894 -1.190 1.00 97.56 113 PRO A O 1
ATOM 911 N N . GLN A 1 114 ? -2.046 -18.987 -3.413 1.00 97.75 114 GLN A N 1
ATOM 912 C CA . GLN A 1 114 ? -0.626 -19.058 -3.757 1.00 97.75 114 GLN A CA 1
ATOM 913 C C . GLN A 1 114 ? 0.092 -17.703 -3.689 1.00 97.75 114 GLN A C 1
ATOM 915 O O . GLN A 1 114 ? 1.312 -17.678 -3.770 1.00 97.75 114 GLN A O 1
ATOM 920 N N . CYS A 1 115 ? -0.650 -16.596 -3.587 1.00 98.31 115 CYS A N 1
ATOM 921 C CA . CYS A 1 115 ? -0.100 -15.247 -3.527 1.00 98.31 115 CYS A CA 1
ATOM 922 C C . CYS A 1 115 ? -0.001 -14.795 -2.075 1.00 98.31 115 CYS A C 1
ATOM 924 O O . CYS A 1 115 ? -0.945 -14.224 -1.522 1.00 98.31 115 CYS A O 1
ATOM 926 N N . SER A 1 116 ? 1.140 -15.072 -1.442 1.00 97.06 116 SER A N 1
ATOM 927 C CA . SER A 1 116 ? 1.358 -14.724 -0.040 1.00 97.06 116 SER A CA 1
ATOM 928 C C . SER A 1 116 ? 1.353 -13.212 0.203 1.00 97.06 116 SER A C 1
ATOM 930 O O . SER A 1 116 ? 1.008 -12.785 1.308 1.00 97.06 116 SER A O 1
ATOM 932 N N . THR A 1 117 ? 1.645 -12.394 -0.818 1.00 97.31 117 THR A N 1
ATOM 933 C CA . THR A 1 117 ? 1.604 -10.924 -0.715 1.00 97.31 117 THR A CA 1
ATOM 934 C C . THR A 1 117 ? 0.226 -10.383 -0.321 1.00 97.31 117 THR A C 1
ATOM 936 O O . THR A 1 117 ? 0.167 -9.487 0.514 1.00 97.31 117 THR A O 1
ATOM 939 N N . ILE A 1 118 ? -0.875 -10.988 -0.792 1.00 97.94 118 ILE A N 1
ATOM 940 C CA . ILE A 1 118 ? -2.249 -10.482 -0.568 1.00 97.94 118 ILE A CA 1
ATOM 941 C C . ILE A 1 118 ? -2.625 -10.518 0.920 1.00 97.94 118 ILE A C 1
ATOM 943 O O . ILE A 1 118 ? -3.409 -9.709 1.418 1.00 97.94 118 ILE A O 1
ATOM 947 N N . GLY A 1 119 ? -2.107 -11.510 1.646 1.00 94.56 119 GLY A N 1
ATOM 948 C CA . GLY A 1 119 ? -2.344 -11.677 3.079 1.00 94.56 119 GLY A CA 1
ATOM 949 C C . GLY A 1 119 ? -1.283 -11.027 3.964 1.00 94.56 119 GLY A C 1
ATOM 950 O O . GLY A 1 119 ? -1.442 -11.023 5.187 1.00 94.56 119 GLY A O 1
ATOM 951 N N . ARG A 1 120 ? -0.193 -10.518 3.380 1.00 94.31 120 ARG A N 1
ATOM 952 C CA . ARG A 1 120 ? 0.922 -9.943 4.127 1.00 94.31 120 ARG A CA 1
ATOM 953 C C . ARG A 1 120 ? 0.540 -8.548 4.609 1.00 94.31 120 ARG A C 1
ATOM 955 O O . ARG A 1 120 ? 0.210 -7.679 3.818 1.00 94.31 120 ARG A O 1
ATOM 962 N N . ILE A 1 121 ? 0.620 -8.335 5.920 1.00 92.75 121 ILE A N 1
ATOM 963 C CA . ILE A 1 121 ? 0.349 -7.034 6.537 1.00 92.75 121 ILE A CA 1
ATOM 964 C C . ILE A 1 121 ? 1.674 -6.331 6.806 1.00 92.75 121 ILE A C 1
ATOM 966 O O . ILE A 1 121 ? 2.498 -6.850 7.564 1.00 92.75 121 ILE A O 1
ATOM 970 N N . LEU A 1 122 ? 1.875 -5.166 6.194 1.00 91.50 122 LEU A N 1
ATOM 971 C CA . LEU A 1 122 ? 3.053 -4.337 6.421 1.00 91.50 122 LEU A CA 1
ATOM 972 C C . LEU A 1 122 ? 2.783 -3.201 7.422 1.00 91.50 122 LEU A C 1
ATOM 974 O O . LEU A 1 122 ? 1.640 -2.862 7.732 1.00 91.50 122 LEU A O 1
ATOM 978 N N . ASP A 1 123 ? 3.861 -2.606 7.935 1.00 92.00 123 ASP A N 1
ATOM 979 C CA . ASP A 1 123 ? 3.819 -1.525 8.919 1.00 92.00 123 ASP A CA 1
ATOM 980 C C . ASP A 1 123 ? 4.562 -0.283 8.405 1.00 92.00 123 ASP A C 1
ATOM 982 O O . ASP A 1 123 ? 5.781 -0.287 8.251 1.00 92.00 123 ASP A O 1
ATOM 986 N N . GLN A 1 124 ? 3.829 0.815 8.197 1.00 92.38 124 GLN A N 1
ATOM 987 C CA . GLN A 1 124 ? 4.396 2.098 7.760 1.00 92.38 124 GLN A CA 1
ATOM 988 C C . GLN A 1 124 ? 5.274 2.799 8.813 1.00 92.38 124 GLN A C 1
ATOM 990 O O . GLN A 1 124 ? 5.895 3.830 8.531 1.00 92.38 124 GLN A O 1
ATOM 995 N N . GLY A 1 125 ? 5.328 2.284 10.041 1.00 91.25 125 GLY A N 1
ATOM 996 C CA . GLY A 1 125 ? 6.140 2.845 11.111 1.00 91.25 125 GLY A CA 1
ATOM 997 C C . GLY A 1 125 ? 5.618 4.209 11.569 1.00 91.25 125 GLY A C 1
ATOM 998 O O . GLY A 1 125 ? 4.431 4.386 11.863 1.00 91.25 125 GLY A O 1
ATOM 999 N N . HIS A 1 126 ? 6.530 5.180 11.639 1.00 88.88 126 HIS A N 1
ATOM 1000 C CA . HIS A 1 126 ? 6.259 6.565 12.042 1.00 88.88 126 HIS A CA 1
ATOM 1001 C C . HIS A 1 126 ? 6.180 7.552 10.864 1.00 88.88 126 HIS A C 1
ATOM 1003 O O . HIS A 1 126 ? 6.159 8.766 11.068 1.00 88.88 126 HIS A O 1
ATOM 1009 N N . CYS A 1 127 ? 6.145 7.036 9.639 1.00 91.75 127 CYS A N 1
ATOM 1010 C CA . CYS A 1 127 ? 6.139 7.802 8.400 1.00 91.75 127 CYS A CA 1
ATOM 1011 C C . CYS A 1 127 ? 4.706 7.907 7.853 1.00 91.75 127 CYS A C 1
ATOM 1013 O O . CYS A 1 127 ? 3.955 6.931 7.883 1.00 91.75 127 CYS A O 1
ATOM 1015 N N . GLY A 1 128 ? 4.310 9.064 7.316 1.00 95.12 128 GLY A N 1
ATOM 1016 C CA . GLY A 1 128 ? 3.056 9.244 6.573 1.00 95.12 128 GLY A CA 1
ATOM 1017 C C . GLY A 1 128 ? 3.123 8.655 5.160 1.00 95.12 128 GLY A C 1
ATOM 1018 O O . GLY A 1 128 ? 2.816 9.330 4.182 1.00 95.12 128 GLY A O 1
ATOM 1019 N N . SER A 1 129 ? 3.551 7.400 5.034 1.00 96.25 129 SER A N 1
ATOM 1020 C CA . SER A 1 129 ? 3.777 6.691 3.767 1.00 96.25 129 SER A CA 1
ATOM 1021 C C . SER A 1 129 ? 2.637 5.750 3.377 1.00 96.25 129 SER A C 1
ATOM 1023 O O . SER A 1 129 ? 2.770 5.019 2.403 1.00 96.25 129 SER A O 1
ATOM 1025 N N . CYS A 1 130 ? 1.486 5.776 4.058 1.00 96.81 130 CYS A N 1
ATOM 1026 C CA . CYS A 1 130 ? 0.337 4.907 3.746 1.00 96.81 130 CYS A CA 1
ATOM 1027 C C . CYS A 1 130 ? -0.093 4.940 2.264 1.00 96.81 130 CYS A C 1
ATOM 1029 O O . CYS A 1 130 ? -0.574 3.946 1.729 1.00 96.81 130 CYS A O 1
ATOM 1031 N N . TRP A 1 131 ? 0.101 6.079 1.589 1.00 97.56 131 TRP A N 1
ATOM 1032 C CA . TRP A 1 131 ? -0.149 6.242 0.154 1.00 97.56 131 TRP A CA 1
ATOM 1033 C C . TRP A 1 131 ? 0.764 5.362 -0.719 1.00 97.56 131 TRP A C 1
ATOM 1035 O O . TRP A 1 131 ? 0.328 4.905 -1.773 1.00 97.56 131 TRP A O 1
ATOM 1045 N N . ALA A 1 132 ? 2.009 5.145 -0.283 1.00 97.12 132 ALA A N 1
ATOM 1046 C CA . ALA A 1 132 ? 3.016 4.328 -0.947 1.00 97.12 132 ALA A CA 1
ATOM 1047 C C . ALA A 1 132 ? 2.786 2.844 -0.641 1.00 97.12 132 ALA A C 1
ATOM 1049 O O . ALA A 1 132 ? 2.730 2.046 -1.571 1.00 97.12 132 ALA A O 1
ATOM 1050 N N . PHE A 1 133 ? 2.535 2.498 0.630 1.00 97.44 133 PHE A N 1
ATOM 1051 C CA . PHE A 1 133 ? 2.183 1.133 1.047 1.00 97.44 133 PHE A CA 1
ATOM 1052 C C . PHE A 1 133 ? 1.001 0.584 0.250 1.00 97.44 133 PHE A C 1
ATOM 1054 O O . PHE A 1 133 ? 1.147 -0.419 -0.440 1.00 97.44 133 PHE A O 1
ATOM 1061 N N . GLY A 1 134 ? -0.130 1.298 0.233 1.00 96.94 134 GLY A N 1
ATOM 1062 C CA . GLY A 1 134 ? -1.312 0.827 -0.491 1.00 96.94 134 GLY A CA 1
ATOM 1063 C C . GLY A 1 134 ? -1.078 0.646 -1.997 1.00 96.94 134 GLY A C 1
ATOM 1064 O O . GLY A 1 134 ? -1.706 -0.212 -2.615 1.00 96.94 134 GLY A O 1
ATOM 1065 N N . ALA A 1 135 ? -0.171 1.423 -2.600 1.00 97.44 135 ALA A N 1
ATOM 1066 C CA . ALA A 1 135 ? 0.176 1.295 -4.013 1.00 97.44 135 ALA A CA 1
ATOM 1067 C C . ALA A 1 135 ? 1.103 0.094 -4.277 1.00 97.44 135 ALA A C 1
ATOM 1069 O O . ALA A 1 135 ? 0.845 -0.683 -5.194 1.00 97.44 135 ALA A O 1
ATOM 1070 N N . VAL A 1 136 ? 2.152 -0.072 -3.469 1.00 97.69 136 VAL A N 1
ATOM 1071 C CA . VAL A 1 136 ? 3.162 -1.133 -3.613 1.00 97.69 136 VAL A CA 1
ATOM 1072 C C . VAL A 1 136 ? 2.607 -2.509 -3.239 1.00 97.69 136 VAL A C 1
ATOM 1074 O O . VAL A 1 136 ? 2.860 -3.472 -3.963 1.00 97.69 136 VAL A O 1
ATOM 1077 N N . GLU A 1 137 ? 1.800 -2.616 -2.178 1.00 97.50 137 GLU A N 1
ATOM 1078 C CA . GLU A 1 137 ? 1.105 -3.862 -1.810 1.00 97.50 137 GLU A CA 1
ATOM 1079 C C . GLU A 1 137 ? 0.178 -4.303 -2.950 1.00 97.50 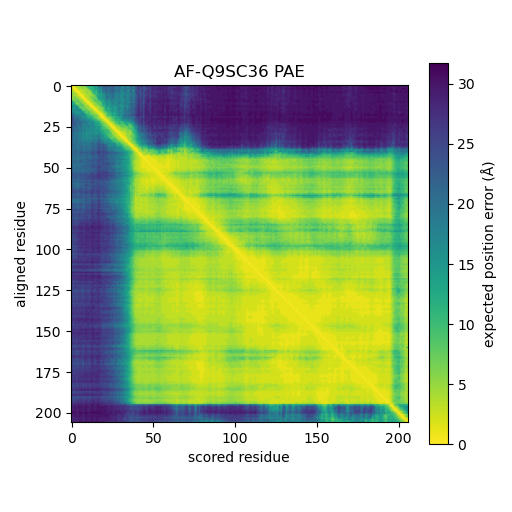137 GLU A C 1
ATOM 1081 O O . GLU A 1 137 ? 0.303 -5.411 -3.469 1.00 97.50 137 GLU A O 1
ATOM 1086 N N . SER A 1 138 ? -0.653 -3.381 -3.451 1.00 97.31 138 SER A N 1
ATOM 1087 C CA . SER A 1 138 ? -1.535 -3.651 -4.593 1.00 97.31 138 SER A CA 1
ATOM 1088 C C . SER A 1 138 ? -0.766 -4.056 -5.856 1.00 97.31 138 SER A C 1
ATOM 1090 O O . SER A 1 138 ? -1.262 -4.856 -6.649 1.00 97.31 138 SER A O 1
ATOM 1092 N N . LEU A 1 139 ? 0.419 -3.487 -6.100 1.00 97.88 139 LEU A N 1
ATOM 1093 C CA . LEU A 1 139 ? 1.248 -3.872 -7.241 1.00 97.88 139 LEU A CA 1
ATOM 1094 C C . LEU A 1 139 ? 1.845 -5.272 -7.047 1.00 97.88 139 LEU A C 1
ATOM 1096 O O . LEU A 1 139 ? 1.771 -6.074 -7.975 1.00 97.88 139 LEU A O 1
ATOM 1100 N N . SER A 1 140 ? 2.365 -5.576 -5.856 1.00 98.06 140 SER A N 1
ATOM 1101 C CA . SER A 1 140 ? 2.909 -6.897 -5.499 1.00 98.06 140 SER A CA 1
ATOM 1102 C C . SER A 1 140 ? 1.861 -7.995 -5.724 1.00 98.06 140 SER A C 1
ATOM 1104 O O . SER A 1 140 ? 2.112 -8.976 -6.425 1.00 98.06 140 SER A O 1
ATOM 1106 N N . ASP A 1 141 ? 0.631 -7.758 -5.263 1.00 98.25 141 ASP A N 1
ATOM 1107 C CA . ASP A 1 141 ? -0.501 -8.665 -5.467 1.00 98.25 141 ASP A CA 1
ATOM 1108 C C . ASP A 1 141 ? -0.807 -8.886 -6.946 1.00 98.25 141 ASP A C 1
ATOM 1110 O O . ASP A 1 141 ? -1.023 -10.012 -7.396 1.00 98.25 141 ASP A O 1
ATOM 1114 N N . ARG A 1 142 ? -0.792 -7.813 -7.744 1.00 97.44 142 ARG A N 1
ATOM 1115 C CA . ARG A 1 142 ? -1.026 -7.902 -9.190 1.00 97.44 142 ARG A CA 1
ATOM 1116 C C . ARG A 1 142 ? 0.082 -8.659 -9.913 1.00 97.44 142 ARG A C 1
ATOM 1118 O O . ARG A 1 142 ? -0.231 -9.342 -10.888 1.00 97.44 142 ARG A O 1
ATOM 1125 N N . PHE A 1 143 ? 1.331 -8.566 -9.458 1.00 97.50 143 PHE A N 1
ATOM 1126 C CA . PHE A 1 143 ? 2.428 -9.370 -9.997 1.00 97.50 143 PHE A CA 1
ATOM 1127 C C . PHE A 1 143 ? 2.167 -10.861 -9.789 1.00 97.50 143 PHE A C 1
ATOM 1129 O O . PHE A 1 143 ? 2.261 -11.635 -10.745 1.00 97.50 143 PHE A O 1
ATOM 1136 N N . CYS A 1 144 ? 1.734 -11.256 -8.594 1.00 98.31 144 CYS A N 1
ATOM 1137 C CA . CYS A 1 144 ? 1.396 -12.648 -8.344 1.00 98.31 144 CYS A CA 1
ATOM 1138 C C . CYS A 1 144 ? 0.153 -13.101 -9.125 1.00 98.31 144 CYS A C 1
ATOM 1140 O O . CYS A 1 144 ? 0.189 -14.126 -9.805 1.00 98.31 144 CYS A O 1
ATOM 1142 N N . ILE A 1 145 ? -0.929 -12.317 -9.110 1.00 98.50 145 ILE A N 1
ATOM 1143 C CA . ILE A 1 145 ? -2.186 -12.664 -9.794 1.00 98.50 145 ILE A CA 1
ATOM 1144 C C . ILE A 1 145 ? -1.988 -12.800 -11.308 1.00 98.50 145 ILE A C 1
ATOM 1146 O O . ILE A 1 145 ? -2.563 -13.695 -11.928 1.00 98.50 145 ILE A O 1
ATOM 1150 N N . HIS A 1 146 ? -1.220 -11.895 -11.919 1.00 97.88 146 HIS A N 1
ATOM 1151 C CA . HIS A 1 146 ? -1.097 -11.833 -13.372 1.00 97.88 146 HIS A CA 1
ATOM 1152 C C . HIS A 1 146 ? 0.066 -12.663 -13.921 1.00 97.88 146 HIS A C 1
ATOM 1154 O O . HIS A 1 146 ? -0.089 -13.301 -14.961 1.00 97.88 146 HIS A O 1
ATOM 1160 N N . PHE A 1 147 ? 1.214 -12.668 -13.238 1.00 97.44 147 PHE A N 1
ATOM 1161 C CA . PHE A 1 147 ? 2.437 -13.318 -13.715 1.00 97.44 147 PHE A CA 1
ATOM 1162 C C . PHE A 1 147 ? 2.827 -14.568 -12.917 1.00 97.44 147 PHE A C 1
ATOM 1164 O O . PHE A 1 147 ? 3.755 -15.267 -13.313 1.00 97.44 147 PHE A O 1
ATOM 1171 N N . GLY A 1 148 ? 2.154 -14.861 -11.800 1.00 97.50 148 GLY A N 1
ATOM 1172 C CA . GLY A 1 148 ? 2.542 -15.949 -10.898 1.00 97.50 148 GLY A CA 1
ATOM 1173 C C . GLY A 1 148 ? 3.812 -15.657 -10.093 1.00 97.50 148 GLY A C 1
ATOM 1174 O O . GLY A 1 148 ? 4.413 -16.584 -9.557 1.00 97.50 148 GLY A O 1
ATOM 1175 N N . VAL A 1 149 ? 4.242 -14.393 -10.027 1.00 97.44 149 VAL A N 1
ATOM 1176 C CA . VAL A 1 149 ? 5.439 -13.969 -9.290 1.00 97.44 149 VAL A CA 1
ATOM 1177 C C . VAL A 1 149 ? 5.023 -13.458 -7.912 1.00 97.44 149 VAL A C 1
ATOM 1179 O O . VAL A 1 149 ? 4.602 -12.312 -7.772 1.00 97.44 149 VAL A O 1
ATOM 1182 N N . ASP A 1 150 ? 5.126 -14.319 -6.901 1.00 97.38 150 ASP A N 1
ATOM 1183 C CA . ASP A 1 150 ? 4.838 -13.987 -5.500 1.00 97.38 150 ASP A CA 1
ATOM 1184 C C . ASP A 1 150 ? 6.044 -13.285 -4.858 1.00 97.38 150 ASP A C 1
ATOM 1186 O O . ASP A 1 150 ? 6.888 -13.917 -4.223 1.00 97.38 150 ASP A O 1
ATOM 1190 N N . VAL A 1 151 ? 6.174 -11.975 -5.101 1.00 95.50 151 VAL A N 1
ATOM 1191 C CA . VAL A 1 151 ? 7.302 -11.167 -4.619 1.00 95.50 151 VAL A CA 1
ATOM 1192 C C . VAL A 1 151 ? 6.822 -9.859 -3.981 1.00 95.50 151 VAL A C 1
ATOM 1194 O O . VAL A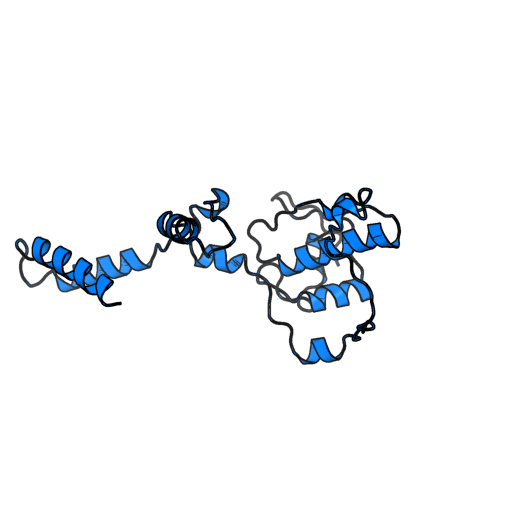 1 151 ? 6.054 -9.120 -4.598 1.00 95.50 151 VAL A O 1
ATOM 1197 N N . PRO A 1 152 ? 7.272 -9.531 -2.758 1.00 96.25 152 PRO A N 1
ATOM 1198 C CA . PRO A 1 152 ? 7.042 -8.217 -2.174 1.00 96.25 152 PRO A CA 1
ATOM 1199 C C . PRO A 1 152 ? 7.900 -7.161 -2.879 1.00 96.25 152 PRO A C 1
ATOM 1201 O O . PRO A 1 152 ? 9.109 -7.337 -3.058 1.00 96.25 152 PRO A O 1
ATOM 1204 N N . LEU A 1 153 ? 7.282 -6.049 -3.254 1.00 96.25 153 LEU A N 1
ATOM 1205 C CA . LEU A 1 153 ? 7.959 -4.898 -3.847 1.00 96.25 153 LEU A CA 1
ATOM 1206 C C . LEU A 1 153 ? 8.321 -3.858 -2.780 1.00 96.25 153 LEU A C 1
ATOM 1208 O O . LEU A 1 153 ? 7.693 -3.803 -1.724 1.00 96.25 153 LEU A O 1
ATOM 1212 N N . SER A 1 154 ? 9.346 -3.055 -3.061 1.00 94.25 154 SER A N 1
ATOM 1213 C CA . SER A 1 154 ? 9.910 -2.103 -2.107 1.00 94.25 154 SER A CA 1
ATOM 1214 C C . SER A 1 154 ? 9.048 -0.855 -1.970 1.00 94.25 154 SER A C 1
ATOM 1216 O O . SER A 1 154 ? 8.813 -0.114 -2.927 1.00 94.25 154 SER A O 1
ATOM 1218 N N . VAL A 1 155 ? 8.617 -0.568 -0.743 1.00 94.88 155 VAL A N 1
ATOM 1219 C CA . VAL A 1 155 ? 8.021 0.739 -0.431 1.00 94.88 155 VAL A CA 1
ATOM 1220 C C . VAL A 1 155 ? 9.092 1.824 -0.361 1.00 94.88 155 VAL A C 1
ATOM 1222 O O . VAL A 1 155 ? 8.820 2.977 -0.701 1.00 94.88 155 VAL A O 1
ATOM 1225 N N . ASN A 1 156 ? 10.301 1.464 0.072 1.00 91.81 156 ASN A N 1
ATOM 1226 C CA . ASN A 1 156 ? 11.391 2.412 0.237 1.00 91.81 156 ASN A CA 1
ATOM 1227 C C . ASN A 1 156 ? 11.828 3.036 -1.092 1.00 91.81 156 ASN A C 1
ATOM 1229 O O . ASN A 1 156 ? 11.912 4.258 -1.191 1.00 91.81 156 ASN A O 1
ATOM 1233 N N . ASP A 1 157 ? 11.988 2.209 -2.121 1.00 92.06 157 ASP A N 1
ATOM 1234 C CA . ASP A 1 157 ? 12.391 2.620 -3.466 1.00 92.06 157 ASP A CA 1
ATOM 1235 C C . ASP A 1 157 ? 11.400 3.634 -4.053 1.00 92.06 157 ASP A C 1
ATOM 1237 O O . ASP A 1 157 ? 11.779 4.702 -4.532 1.00 92.06 157 ASP A O 1
ATOM 1241 N N . LEU A 1 158 ? 10.092 3.393 -3.890 1.00 95.12 158 LEU A N 1
ATOM 1242 C CA . LEU A 1 158 ? 9.070 4.360 -4.297 1.00 95.12 158 LEU A CA 1
ATOM 1243 C C . LEU A 1 158 ? 9.198 5.697 -3.542 1.00 95.12 158 LEU A C 1
ATOM 1245 O O . LEU A 1 158 ? 9.045 6.766 -4.145 1.00 95.12 158 LEU A O 1
ATOM 1249 N N . LEU A 1 159 ? 9.431 5.653 -2.226 1.00 92.75 159 LEU A N 1
ATOM 1250 C CA . LEU A 1 159 ? 9.549 6.856 -1.396 1.00 92.75 159 LEU A CA 1
ATOM 1251 C C . LEU A 1 159 ? 10.789 7.677 -1.744 1.00 92.75 159 LEU A C 1
ATOM 1253 O O . LEU A 1 159 ? 10.716 8.908 -1.741 1.00 92.75 159 LEU A O 1
ATOM 1257 N N . ALA A 1 160 ? 11.897 7.008 -2.040 1.00 89.75 160 ALA A N 1
ATOM 1258 C CA . ALA A 1 160 ? 13.160 7.645 -2.356 1.00 89.75 160 ALA A CA 1
ATOM 1259 C C . ALA A 1 160 ? 13.214 8.146 -3.810 1.00 89.75 160 ALA A C 1
ATOM 1261 O O . ALA A 1 160 ? 13.680 9.263 -4.043 1.00 89.75 160 ALA A O 1
ATOM 1262 N N . CYS A 1 161 ? 12.664 7.392 -4.771 1.00 91.69 161 CYS A N 1
ATOM 1263 C CA . CYS A 1 161 ? 12.854 7.666 -6.198 1.00 91.69 161 CYS A CA 1
ATOM 1264 C C . CYS A 1 161 ? 11.724 8.384 -6.912 1.00 91.69 161 CYS A C 1
ATOM 1266 O O . CYS A 1 161 ? 11.982 9.089 -7.890 1.00 91.69 161 CYS A O 1
ATOM 1268 N N . CYS A 1 162 ? 10.480 8.290 -6.442 1.00 93.56 162 CYS A N 1
ATOM 1269 C CA . CYS A 1 162 ? 9.422 9.060 -7.091 1.00 93.56 162 CYS A CA 1
ATOM 1270 C C . CYS A 1 162 ? 9.520 10.566 -6.782 1.00 93.56 162 CYS A C 1
ATOM 1272 O O . CYS A 1 162 ? 9.019 11.406 -7.539 1.00 93.56 162 CYS A O 1
ATOM 1274 N N . GLY A 1 163 ? 10.173 10.926 -5.672 1.00 88.44 163 GLY A N 1
ATOM 1275 C CA . GLY A 1 163 ? 10.407 12.311 -5.273 1.00 88.44 163 GLY A CA 1
ATOM 1276 C C . GLY A 1 163 ? 9.132 13.165 -5.294 1.00 88.44 163 GLY A C 1
ATOM 1277 O O . GLY A 1 163 ? 8.043 12.728 -4.905 1.00 88.44 163 GLY A O 1
ATOM 1278 N N . PHE A 1 164 ? 9.257 14.395 -5.800 1.00 89.88 164 PHE A N 1
ATOM 1279 C CA . PHE A 1 164 ? 8.154 15.362 -5.848 1.00 89.88 164 PHE A CA 1
ATOM 1280 C C . PHE A 1 164 ? 7.007 14.980 -6.793 1.00 89.88 164 PHE A C 1
ATOM 1282 O O . PHE A 1 164 ? 5.921 15.545 -6.666 1.00 89.88 164 PHE A O 1
ATOM 1289 N N . LEU A 1 165 ? 7.204 14.015 -7.702 1.00 90.94 165 LEU A N 1
ATOM 1290 C CA . LEU A 1 165 ? 6.137 13.538 -8.591 1.00 90.94 165 LEU A CA 1
ATOM 1291 C C . LEU A 1 165 ? 5.040 12.816 -7.801 1.00 90.94 165 LEU A C 1
ATOM 1293 O O . LEU A 1 165 ? 3.851 12.991 -8.076 1.00 90.94 165 LEU A O 1
ATOM 1297 N N . CYS A 1 166 ? 5.432 12.034 -6.791 1.00 94.38 166 CYS A N 1
ATOM 1298 C CA . CYS A 1 166 ? 4.489 11.328 -5.929 1.00 94.38 166 CYS A CA 1
ATOM 1299 C C . CYS A 1 166 ? 4.091 12.111 -4.683 1.00 94.38 166 CYS A C 1
ATOM 1301 O O . CYS A 1 166 ? 3.055 11.810 -4.091 1.00 94.38 166 CYS A O 1
ATOM 1303 N N . GLY A 1 167 ? 4.865 13.117 -4.279 1.00 92.62 167 GLY A N 1
ATOM 1304 C CA . GLY A 1 167 ? 4.549 13.959 -3.133 1.00 92.62 167 GLY A CA 1
ATOM 1305 C C . GLY A 1 167 ? 5.779 14.295 -2.307 1.00 92.62 167 GLY A C 1
ATOM 1306 O O . GLY A 1 167 ? 6.760 14.814 -2.819 1.00 92.62 167 GLY A O 1
ATOM 1307 N N . SER A 1 168 ? 5.695 14.072 -1.001 1.00 93.31 168 SER A N 1
ATOM 1308 C CA . SER A 1 168 ? 6.708 14.500 -0.030 1.00 93.31 168 SER A CA 1
ATOM 1309 C C . SER A 1 168 ? 7.098 13.351 0.904 1.00 93.31 168 SER A C 1
ATOM 1311 O O . SER A 1 168 ? 7.267 13.559 2.101 1.00 93.31 168 SER A O 1
ATOM 1313 N N . GLY A 1 169 ? 7.173 12.124 0.377 1.00 92.12 169 GLY A N 1
ATOM 1314 C CA . GLY A 1 169 ? 7.554 10.933 1.142 1.00 92.12 169 GLY A CA 1
ATOM 1315 C C . GLY A 1 169 ? 6.697 10.740 2.398 1.00 92.12 169 GLY A C 1
ATOM 1316 O O . GLY A 1 169 ? 5.483 10.533 2.303 1.00 92.12 169 GLY A O 1
ATOM 1317 N N . CYS A 1 170 ? 7.331 10.852 3.570 1.00 93.00 170 CYS A N 1
ATOM 1318 C CA . CYS A 1 170 ? 6.683 10.745 4.881 1.00 93.00 170 CYS A CA 1
ATOM 1319 C C . CYS A 1 170 ? 5.737 11.896 5.236 1.00 93.00 170 CYS A C 1
ATOM 1321 O O . CYS A 1 170 ? 4.897 11.716 6.113 1.00 93.00 170 CYS A O 1
ATOM 1323 N N . ASP A 1 171 ? 5.817 13.035 4.548 1.00 93.94 171 ASP A N 1
ATOM 1324 C CA . ASP A 1 171 ? 4.843 14.129 4.666 1.00 93.94 171 ASP A CA 1
ATOM 1325 C C . ASP A 1 171 ? 3.669 13.957 3.687 1.00 93.94 171 ASP A C 1
ATOM 1327 O O . ASP A 1 171 ? 2.917 14.894 3.393 1.00 93.94 171 ASP A O 1
ATOM 1331 N N . GLY A 1 172 ? 3.524 12.752 3.136 1.00 95.62 172 GLY A N 1
ATOM 1332 C CA . GLY A 1 172 ? 2.384 12.330 2.351 1.00 95.62 172 GLY A CA 1
ATOM 1333 C C . GLY A 1 172 ? 2.526 12.503 0.844 1.00 95.62 172 GLY A C 1
ATOM 1334 O O . GLY A 1 172 ? 3.339 13.287 0.342 1.00 95.62 172 GLY A O 1
ATOM 1335 N N . GLY A 1 173 ? 1.666 11.802 0.112 1.00 96.56 173 GLY A N 1
ATOM 1336 C CA . GLY A 1 173 ? 1.728 11.681 -1.338 1.00 96.56 173 GLY A CA 1
ATOM 1337 C C . GLY A 1 173 ? 0.423 11.221 -1.976 1.00 96.56 173 GLY A C 1
ATOM 1338 O O . GLY A 1 173 ? -0.608 11.067 -1.316 1.00 96.56 173 GLY A O 1
ATOM 1339 N N . TYR A 1 174 ? 0.471 11.060 -3.294 1.00 96.38 174 TYR A N 1
ATOM 1340 C CA . TYR A 1 174 ? -0.676 10.808 -4.154 1.00 96.38 174 TYR A CA 1
ATOM 1341 C C . TYR A 1 174 ? -0.610 9.375 -4.696 1.00 96.38 174 TYR A C 1
ATOM 1343 O O . TYR A 1 174 ? 0.251 9.087 -5.532 1.00 96.38 174 TYR A O 1
ATOM 1351 N N . PRO A 1 175 ? -1.541 8.482 -4.311 1.00 95.56 175 PRO A N 1
ATOM 1352 C CA . PRO A 1 175 ? -1.546 7.105 -4.804 1.00 95.56 175 PRO A CA 1
ATOM 1353 C C . PRO A 1 175 ? -1.548 7.004 -6.334 1.00 95.56 175 PRO A C 1
ATOM 1355 O O . PRO A 1 175 ? -0.862 6.158 -6.896 1.00 95.56 175 PRO A O 1
ATOM 1358 N N . ILE A 1 176 ? -2.263 7.894 -7.038 1.00 94.25 176 ILE A N 1
ATOM 1359 C CA . ILE A 1 176 ? -2.288 7.853 -8.508 1.00 94.25 176 ILE A CA 1
ATOM 1360 C C . ILE A 1 176 ? -0.919 8.141 -9.130 1.00 94.25 176 ILE A C 1
ATOM 1362 O O . ILE A 1 176 ? -0.577 7.558 -10.155 1.00 94.25 176 ILE A O 1
ATOM 1366 N N . SER A 1 177 ? -0.132 9.025 -8.516 1.00 95.06 177 SER A N 1
ATOM 1367 C CA . SER A 1 177 ? 1.200 9.362 -9.007 1.00 95.06 177 SER A CA 1
ATOM 1368 C C . SER A 1 177 ? 2.152 8.184 -8.826 1.00 95.06 177 SER A C 1
ATOM 1370 O O . SER A 1 177 ? 2.966 7.946 -9.709 1.00 95.06 177 SER A O 1
ATOM 1372 N N . ALA A 1 178 ? 1.988 7.395 -7.755 1.00 96.19 178 ALA A N 1
ATOM 1373 C CA . ALA A 1 178 ? 2.715 6.138 -7.570 1.00 96.19 178 ALA A CA 1
ATOM 1374 C C . ALA A 1 178 ? 2.446 5.164 -8.724 1.00 96.19 178 ALA A C 1
ATOM 1376 O O . ALA A 1 178 ? 3.373 4.666 -9.352 1.00 96.19 178 ALA A O 1
ATOM 1377 N N . TRP A 1 179 ? 1.174 4.969 -9.085 1.00 95.50 179 TRP A N 1
ATOM 1378 C CA . TRP A 1 179 ? 0.805 4.111 -10.216 1.00 95.50 179 TRP A CA 1
ATOM 1379 C C . TRP A 1 179 ? 1.367 4.599 -11.553 1.00 95.50 179 TRP A C 1
ATOM 1381 O O . TRP A 1 179 ? 1.817 3.787 -12.360 1.00 95.50 179 TRP A O 1
ATOM 1391 N N . LYS A 1 180 ? 1.379 5.917 -11.789 1.00 93.81 180 LYS A N 1
ATOM 1392 C CA . LYS A 1 180 ? 2.036 6.495 -12.971 1.00 93.81 180 LYS A CA 1
ATOM 1393 C C . LYS A 1 180 ? 3.539 6.243 -12.953 1.00 93.81 180 LYS A C 1
ATOM 1395 O O . LYS A 1 180 ? 4.098 5.866 -13.976 1.00 93.81 180 LYS A O 1
ATOM 1400 N N . TYR A 1 181 ? 4.179 6.425 -11.801 1.00 95.06 181 TYR A N 1
ATOM 1401 C CA . TYR A 1 181 ? 5.600 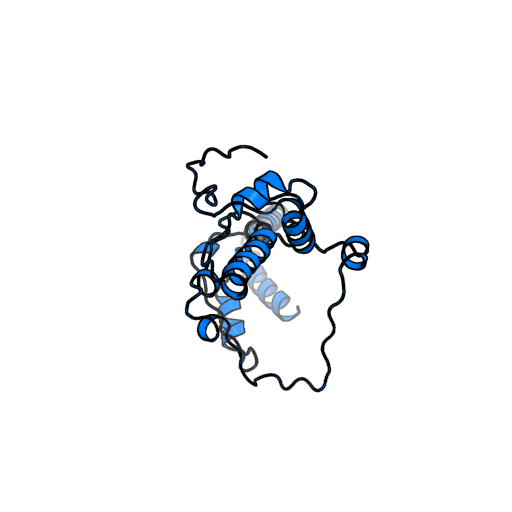6.158 -11.634 1.00 95.06 181 TYR A CA 1
ATOM 1402 C C . TYR A 1 181 ? 5.931 4.700 -11.972 1.00 95.06 181 TYR A C 1
ATOM 1404 O O . TYR A 1 181 ? 6.788 4.470 -12.824 1.00 95.06 181 TYR A O 1
ATOM 1412 N N . PHE A 1 182 ? 5.177 3.736 -11.430 1.00 96.19 182 PHE A N 1
ATOM 1413 C CA . PHE A 1 182 ? 5.345 2.309 -11.729 1.00 96.19 182 PHE A CA 1
ATOM 1414 C C . PHE A 1 182 ? 5.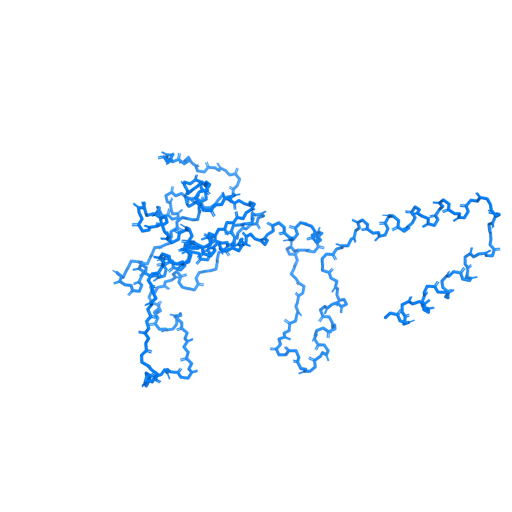232 1.993 -13.220 1.00 96.19 182 PHE A C 1
ATOM 1416 O O . PHE A 1 182 ? 6.007 1.193 -13.733 1.00 96.19 182 PHE A O 1
ATOM 1423 N N . ALA A 1 183 ? 4.297 2.633 -13.928 1.00 93.50 183 ALA A N 1
ATOM 1424 C CA . ALA A 1 183 ? 4.113 2.418 -15.361 1.00 93.50 183 ALA A CA 1
ATOM 1425 C C . ALA A 1 183 ? 5.315 2.879 -16.208 1.00 93.50 183 ALA A C 1
ATOM 1427 O O . ALA A 1 183 ? 5.488 2.392 -17.324 1.00 93.50 183 ALA A O 1
ATOM 1428 N N . HIS A 1 184 ? 6.128 3.810 -15.699 1.00 92.50 184 HIS A N 1
ATOM 1429 C CA . HIS A 1 184 ? 7.270 4.380 -16.420 1.00 92.50 184 HIS A CA 1
ATOM 1430 C C . HIS A 1 184 ? 8.634 3.870 -15.936 1.00 92.50 184 HIS A C 1
ATOM 1432 O O . HIS A 1 184 ? 9.539 3.740 -16.755 1.00 92.50 184 HIS A O 1
ATOM 1438 N N . HIS A 1 185 ? 8.782 3.594 -14.639 1.00 93.19 185 HIS A N 1
ATOM 1439 C CA . HIS A 1 185 ? 10.073 3.289 -14.006 1.00 93.19 185 HIS A CA 1
ATOM 1440 C C . HIS A 1 185 ? 10.099 1.908 -13.338 1.00 93.19 185 HIS A C 1
ATOM 1442 O O . HIS A 1 185 ? 11.164 1.313 -13.215 1.00 93.19 185 HIS A O 1
ATOM 1448 N N . GLY A 1 186 ? 8.939 1.372 -12.945 1.00 91.94 186 GLY A N 1
ATOM 1449 C CA . GLY A 1 186 ? 8.859 0.187 -12.093 1.00 91.94 186 GLY A CA 1
ATOM 1450 C C . GLY A 1 186 ? 9.185 0.492 -10.628 1.00 91.94 186 GLY A C 1
ATOM 1451 O O . GLY A 1 186 ? 9.067 1.632 -10.186 1.00 91.94 186 GLY A O 1
ATOM 1452 N N . VAL A 1 187 ? 9.514 -0.558 -9.878 1.00 93.31 187 VAL A N 1
ATOM 1453 C CA . VAL A 1 187 ? 9.964 -0.521 -8.478 1.00 93.31 187 VAL A CA 1
ATOM 1454 C C . VAL A 1 187 ? 10.759 -1.801 -8.205 1.00 93.31 187 VAL A C 1
ATOM 1456 O O . VAL A 1 187 ? 10.451 -2.846 -8.793 1.00 93.31 187 VAL A O 1
ATOM 1459 N N . VAL A 1 188 ? 11.784 -1.741 -7.356 1.00 92.94 188 VAL A N 1
ATOM 1460 C CA . VAL A 1 188 ? 12.576 -2.932 -6.992 1.00 92.94 188 VAL A CA 1
ATOM 1461 C C . VAL A 1 188 ? 11.852 -3.824 -5.976 1.00 92.94 188 VAL A C 1
ATOM 1463 O O . VAL A 1 188 ? 10.782 -3.493 -5.462 1.00 92.94 188 VAL A O 1
ATOM 1466 N N . THR A 1 189 ? 12.417 -4.996 -5.685 1.00 94.06 189 THR A N 1
ATOM 1467 C CA . THR A 1 189 ? 11.890 -5.893 -4.649 1.00 94.06 189 THR A CA 1
ATOM 1468 C C . THR A 1 189 ? 12.181 -5.352 -3.250 1.00 94.06 189 THR A C 1
ATOM 1470 O O . THR A 1 189 ? 13.188 -4.682 -3.030 1.00 94.06 189 THR A O 1
ATOM 1473 N N . GLU A 1 190 ? 11.338 -5.700 -2.278 1.00 91.69 190 GLU A N 1
ATOM 1474 C CA . GLU A 1 190 ? 11.567 -5.381 -0.859 1.00 91.69 190 GLU A CA 1
ATOM 1475 C C . GLU A 1 190 ? 12.892 -5.970 -0.345 1.00 91.69 190 GLU A C 1
ATOM 1477 O O . GLU A 1 190 ? 13.517 -5.405 0.538 1.00 91.69 190 GLU A O 1
ATOM 1482 N N . GLU A 1 191 ? 13.359 -7.088 -0.910 1.00 89.81 191 GLU A N 1
ATOM 1483 C CA . GLU A 1 191 ? 14.683 -7.646 -0.599 1.00 89.81 191 GLU A CA 1
ATOM 1484 C C . GLU A 1 191 ? 15.831 -6.732 -1.063 1.00 89.81 191 GLU A C 1
ATOM 1486 O O . GLU A 1 191 ? 16.856 -6.640 -0.390 1.00 89.81 191 GLU A O 1
ATOM 1491 N N . CYS A 1 192 ? 15.665 -6.056 -2.205 1.00 87.81 192 CYS A N 1
ATOM 1492 C CA . CYS A 1 192 ? 16.684 -5.178 -2.776 1.00 87.81 192 CYS A CA 1
ATOM 1493 C C . CYS A 1 192 ? 16.791 -3.849 -2.021 1.00 87.81 192 CYS A C 1
ATOM 1495 O O . CYS A 1 192 ? 17.900 -3.366 -1.800 1.00 87.81 192 CYS A O 1
ATOM 1497 N N . ASP A 1 193 ? 15.654 -3.261 -1.646 1.00 86.62 193 ASP A N 1
ATOM 1498 C CA . ASP A 1 193 ? 15.611 -2.021 -0.869 1.00 86.62 193 ASP A CA 1
ATOM 1499 C C . ASP A 1 193 ? 14.545 -2.106 0.236 1.00 86.62 193 ASP A C 1
ATOM 1501 O O . ASP A 1 193 ? 13.404 -1.683 0.037 1.00 86.62 193 ASP A O 1
ATOM 1505 N N . PRO A 1 194 ? 14.878 -2.695 1.394 1.00 88.06 194 PRO A N 1
ATOM 1506 C CA . PRO A 1 194 ? 13.925 -2.888 2.478 1.00 88.06 194 PRO A CA 1
ATOM 1507 C C . PRO A 1 194 ? 13.402 -1.573 3.060 1.00 88.06 194 PRO A C 1
ATOM 1509 O O . PRO A 1 194 ? 14.139 -0.594 3.210 1.00 88.06 194 PRO A O 1
ATOM 1512 N N . TYR A 1 195 ? 12.139 -1.565 3.485 1.00 87.25 195 TYR A N 1
ATOM 1513 C CA . TYR A 1 195 ? 11.578 -0.450 4.240 1.00 87.25 195 TYR A CA 1
ATOM 1514 C C . TYR A 1 195 ? 12.274 -0.310 5.601 1.00 87.25 195 TYR A C 1
ATOM 1516 O O . TYR A 1 195 ? 12.338 -1.259 6.381 1.00 87.25 195 TYR A O 1
ATOM 1524 N N . PHE A 1 196 ? 12.826 0.878 5.873 1.00 76.44 196 PHE A N 1
ATOM 1525 C CA . PHE A 1 196 ? 13.754 1.104 6.983 1.00 76.44 196 PHE A CA 1
ATOM 1526 C C . PHE A 1 196 ? 13.274 0.586 8.355 1.00 76.44 196 PHE A C 1
ATOM 1528 O O . PHE A 1 196 ? 12.216 0.982 8.844 1.00 76.44 196 PHE A O 1
ATOM 1535 N N . ASP A 1 197 ? 14.178 -0.114 9.051 1.00 52.62 197 ASP A N 1
ATOM 1536 C CA . ASP A 1 197 ? 14.362 -0.034 10.506 1.00 52.62 197 ASP A CA 1
ATOM 1537 C C . ASP A 1 197 ? 15.823 0.370 10.783 1.00 52.62 197 ASP A C 1
ATOM 1539 O O . ASP A 1 197 ? 16.725 -0.436 10.594 1.00 52.62 197 ASP A O 1
ATOM 1543 N N . GLN A 1 198 ? 16.041 1.657 11.097 1.00 43.34 198 GLN A N 1
ATOM 1544 C CA . GLN A 1 198 ? 17.244 2.379 11.589 1.00 43.34 198 GLN A CA 1
ATOM 1545 C C . GLN A 1 198 ? 18.672 2.075 11.067 1.00 43.34 198 GLN A C 1
ATOM 1547 O O . GLN A 1 198 ? 19.584 2.837 11.379 1.00 43.34 198 GLN A O 1
ATOM 1552 N N . ILE A 1 199 ? 18.910 1.032 10.278 1.00 41.50 199 ILE A N 1
ATOM 1553 C CA . ILE A 1 199 ? 20.250 0.527 9.941 1.00 41.50 199 ILE A CA 1
ATOM 1554 C C . ILE A 1 199 ? 20.640 0.853 8.495 1.00 41.50 199 ILE A C 1
ATOM 1556 O O . ILE A 1 199 ? 21.814 0.760 8.161 1.00 41.50 199 ILE A O 1
ATOM 1560 N N . GLY A 1 200 ? 19.700 1.345 7.679 1.00 40.84 200 GLY A N 1
ATOM 1561 C CA . GLY A 1 200 ? 19.982 1.907 6.358 1.00 40.84 200 GLY A CA 1
ATOM 1562 C C . GLY A 1 200 ? 20.616 0.894 5.406 1.00 40.84 200 GLY A C 1
ATOM 1563 O O . GLY A 1 200 ? 21.835 0.745 5.355 1.00 40.84 200 GLY A O 1
ATOM 1564 N N . CYS A 1 201 ? 19.803 0.226 4.591 1.00 44.50 201 CYS A N 1
ATOM 1565 C CA . CYS A 1 201 ? 20.344 -0.409 3.397 1.00 44.50 201 CYS A CA 1
ATOM 1566 C C . CYS A 1 201 ? 20.897 0.674 2.459 1.00 44.50 201 CYS A C 1
ATOM 1568 O O . CYS A 1 201 ? 20.372 1.787 2.379 1.00 44.50 201 CYS A O 1
ATOM 1570 N N . SER A 1 202 ? 22.002 0.358 1.784 1.00 48.22 202 SER A N 1
ATOM 1571 C CA . SER A 1 202 ? 22.595 1.239 0.783 1.00 48.22 202 SER A CA 1
ATOM 1572 C C . SER A 1 202 ? 21.641 1.314 -0.402 1.00 48.22 202 SER A C 1
ATOM 1574 O O . SER A 1 202 ? 21.605 0.401 -1.221 1.00 48.22 202 SER A O 1
ATOM 1576 N N . HIS A 1 203 ? 20.880 2.399 -0.491 1.00 52.53 203 HIS A N 1
ATOM 1577 C CA . HIS A 1 203 ? 20.090 2.695 -1.675 1.00 52.53 203 HIS A CA 1
ATOM 1578 C C . HIS A 1 203 ? 21.040 2.753 -2.888 1.00 52.53 203 HIS A C 1
ATOM 1580 O O . HIS A 1 203 ? 22.001 3.529 -2.845 1.00 52.53 203 HIS A O 1
ATOM 1586 N N . PRO A 1 204 ? 20.805 2.012 -3.988 1.00 53.66 204 PRO A N 1
ATOM 1587 C CA . PRO A 1 204 ? 21.623 2.099 -5.207 1.00 53.66 204 PRO A CA 1
ATOM 1588 C C . PRO A 1 204 ? 21.554 3.460 -5.932 1.00 53.66 204 PRO A C 1
ATOM 1590 O O . PRO A 1 204 ? 22.040 3.587 -7.051 1.00 53.66 204 PRO A O 1
ATOM 1593 N N . GLY A 1 205 ? 20.968 4.481 -5.301 1.00 56.44 205 GLY A N 1
ATOM 1594 C CA . GLY A 1 205 ? 20.451 5.671 -5.961 1.00 56.44 205 GLY A CA 1
ATOM 1595 C C . GLY A 1 205 ? 19.223 5.392 -6.828 1.00 56.44 205 GLY A C 1
ATOM 1596 O O . GLY A 1 205 ? 18.870 4.247 -7.108 1.00 56.44 205 GLY A O 1
ATOM 1597 N N . CYS A 1 206 ? 18.597 6.496 -7.206 1.00 60.41 206 CYS A N 1
ATOM 1598 C CA . CYS A 1 206 ? 17.790 6.657 -8.403 1.00 60.41 206 CYS A CA 1
ATOM 1599 C C . CYS A 1 206 ? 18.711 7.359 -9.423 1.00 60.41 206 CYS A C 1
ATOM 1601 O O . CYS A 1 206 ? 18.547 7.119 -10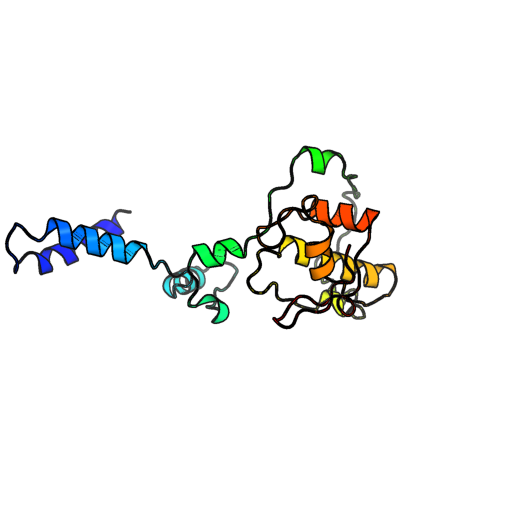.631 1.00 60.41 206 CYS A O 1
#

Sequence (206 aa):
FFVFLFFLSLSFSFFSFFLPPSSSFTFSLFFLLLSSCLLFLLQESIAKEVNENPGAGWKAAINPRFSNSTVGQFKRLLGVKQTPRNELSSIPVVTHPKSLNLPKEFDARTAWPQCSTIGRILDQGHCGSCWAFGAVESLSDRFCIHFGVDVPLSVNDLLACCGFLCGSGCDGGYPISAWKYFAHHGVVTEECDPYFDQIGCSHPGC

Secondary structure (DSSP, 8-state):
-HHHHHHHHHHHHHHTTSS-TTSHHHHHHHHHHHHTS--BS--HHHHHHHHH-TT--S-----GGGTT-BHHHHHTT--BPPPPHHHHHTSPPP---TT----S---HHHHSTT-HHHHPPP--TTSS-HHHHHHHHHHHHHHHHHH----PBPHHHHHHHSHHHHB-GGG-B-HHHHHHHHHHH---BTTTSPPPSSS-------

Foldseek 3Di:
DVVVVVVVVVVVVVPVPDDDDPPVPVVVVVVVVVVVPQQQPDDPVVQVVLQPDPPNPDHDDDDPVRRRPHPVQVVLLQFADDDDPVLVVPDDDDDDDPPDDDDPDDDLCVVQVLQVLSVDDDDPDSFNLVLLVVLQSVVLSCCCVPVVDNFRFASVQLLQPLPPQQHNRRNHGHNSSSVVCCVPPNTHTCVQPPDDDPPDDPDPHD

Radius of gyration: 24.86 Å; Cα contacts (8 Å, |Δi|>4): 215; chains: 1; bounding box: 48×58×69 Å

pLDDT: mean 81.28, std 21.27, range [26.11, 98.5]

Nearest PDB structures (foldseek):
  5fpw-assembly1_A  TM=8.422E-01  e=5.379E-12  Trypanosoma congolense
  5fpw-assembly3_C  TM=8.665E-01  e=4.180E-11  Trypanosoma congolense
  4hwy-assembly1_A  TM=8.345E-01  e=6.003E-11  Trypanosoma brucei brucei TREU927
  7e3g-assembly1_A  TM=8.253E-01  e=1.097E-10  Trypanosoma brucei brucei TREU927
  7e3f-assembly1_A  TM=8.247E-01  e=1.673E-10  Trypanosoma brucei brucei TREU927

Solvent-accessible surface area (backbone atoms only — not comparable to full-atom values): 12514 Å² total; per-residue (Å²): 114,74,73,64,55,56,62,54,52,65,59,49,68,72,63,67,79,78,68,71,94,86,58,57,71,66,53,53,54,51,51,54,55,57,64,68,73,67,58,56,59,66,47,71,67,58,34,48,55,43,57,71,39,91,82,57,89,61,78,59,76,91,57,76,91,45,58,88,31,37,52,72,62,53,53,44,44,63,9,66,45,84,72,56,72,76,67,54,73,73,54,84,85,86,83,77,68,88,82,62,86,72,73,96,71,85,52,68,52,74,76,39,66,84,31,59,52,66,71,58,83,84,79,66,79,88,33,2,32,51,26,46,46,62,45,32,53,55,47,20,33,47,37,17,75,74,72,69,45,67,50,61,43,18,47,36,47,50,46,69,58,47,40,74,74,26,36,51,42,45,78,10,21,26,46,69,38,46,56,54,44,41,77,76,74,52,72,53,40,25,87,75,36,55,66,80,73,97,70,68,79,81,74,90,71,123

Organism: Pisum sativum (NCBI:txid3888)